Protein AF-A0A377YXV6-F1 (afdb_monomer_lite)

Sequence (238 aa):
MSNGEDITVQEVSPNREHSTSEWLKVYTNDGFMLSPVREGKQTILKISLCDVQRWKGCHPERDSTPEGILAVLHDWEWGLDQEVVFHSGNMSARYIPAARNLCWQVSVDSSEVTFTGHSSCKTTIYGSSGTRYNLRTYDANSAFCIELYGDSNRPEIVDLRELIPGKVTAERDGNTLKLTVHHSEGIVSVDIIYNDNSTETWVYFSPSEMIKLKDIIGLTESNHHSVILYQTTTEIFS

Secondary structure (DSSP, 8-state):
------EEEPP--S--SS-GGGG--EE-TTSEEEEEEEETTEEEEEEEEEEHHHHHHH-TTS--SHHHHHHHHHHTT--EEEEEEEEETTEEEEEEGGGTEEEEEE-TT-SEEEEEEBTTBEEEEE--TT-EEEEEESSTT-EEEEE----SSS--EEE-GGG--SEEEEEEETTEEEEEEEETTEEEEEEEE--SGGGG-EEESSSS-EEEHHHHHHHHSS-SSPEEEEE-------

Foldseek 3Di:
DQPDDWDKDDDPDDPDPDPPQQVDWDADQLAWIWGWDDDPNITTTATAEGALVSNCVVCVVWDSPPVRVVVVCVVNVTHHDQWYWYDDPQKIWIQGPVQLEIEIEGHQPAQEDEDEFDQSHEYEYEDHFQHEYHYAYPYARGEYEYEDDYAPVGAYEDEDVNVVAQWWKWADDPQWIWIWGDDDRHIYIYIYRYDPGNQQHWYDNDPPAIDGNVVVVVVNVPDNDIDTRDHDPPPPPD

InterPro domains:
  IPR021882 Protein of unknown function DUF3491 [PF11996] (20-233)

Structure (mmCIF, N/CA/C/O backbone):
data_AF-A0A377YXV6-F1
#
_entry.id   AF-A0A377YXV6-F1
#
loop_
_atom_site.group_PDB
_atom_site.id
_atom_site.type_symbol
_atom_site.label_atom_id
_atom_site.label_alt_id
_atom_site.label_comp_id
_atom_site.label_asym_id
_atom_site.label_entity_id
_atom_site.label_seq_id
_atom_site.pdbx_PDB_ins_code
_atom_site.Cartn_x
_atom_site.Cartn_y
_atom_site.Cartn_z
_atom_site.occupancy
_atom_site.B_iso_or_equiv
_atom_site.auth_seq_id
_atom_site.auth_comp_id
_atom_site.auth_asym_id
_atom_site.auth_atom_id
_atom_site.pdbx_PDB_model_num
ATOM 1 N N . MET A 1 1 ? 23.661 -14.569 -14.304 1.00 36.38 1 MET A N 1
ATOM 2 C CA . MET A 1 1 ? 23.600 -14.130 -15.713 1.00 36.38 1 MET A CA 1
ATOM 3 C C . MET A 1 1 ? 23.006 -12.737 -15.660 1.00 36.38 1 MET A C 1
ATOM 5 O O . MET A 1 1 ? 21.942 -12.613 -15.065 1.00 36.38 1 MET A O 1
ATOM 9 N N . SER A 1 2 ? 23.756 -11.718 -16.088 1.00 35.41 2 SER A N 1
ATOM 10 C CA . SER A 1 2 ? 23.270 -10.332 -16.139 1.00 35.41 2 SER A CA 1
ATOM 11 C C . SER A 1 2 ? 22.279 -10.253 -17.303 1.00 35.41 2 SER A C 1
ATOM 13 O O . SER A 1 2 ? 22.604 -10.669 -18.416 1.00 35.41 2 SER A O 1
ATOM 15 N N . ASN A 1 3 ? 21.044 -9.845 -17.009 1.00 49.94 3 ASN A N 1
ATOM 16 C CA . ASN A 1 3 ? 19.944 -9.798 -17.976 1.00 49.94 3 ASN A CA 1
ATOM 17 C C . ASN A 1 3 ? 19.355 -8.375 -18.093 1.00 49.94 3 ASN A C 1
ATOM 19 O O . ASN A 1 3 ? 18.236 -8.206 -18.576 1.00 49.94 3 ASN A O 1
ATOM 23 N N . GLY A 1 4 ? 20.103 -7.357 -17.666 1.00 54.94 4 GLY A N 1
ATOM 24 C CA . GLY A 1 4 ? 19.742 -5.953 -17.801 1.00 54.94 4 GLY A CA 1
ATOM 25 C C . GLY A 1 4 ? 20.975 -5.068 -17.707 1.00 54.94 4 GLY A C 1
ATOM 26 O O . GLY A 1 4 ? 21.775 -5.212 -16.796 1.00 54.94 4 GLY A O 1
ATOM 27 N N . GLU A 1 5 ? 21.156 -4.202 -18.693 1.00 65.12 5 GLU A N 1
ATOM 28 C CA . GLU A 1 5 ? 22.094 -3.083 -18.661 1.00 65.12 5 GLU A CA 1
ATOM 29 C C . GLU A 1 5 ? 21.412 -1.942 -19.420 1.00 65.12 5 GLU A C 1
ATOM 31 O O . GLU A 1 5 ? 20.727 -2.175 -20.425 1.00 65.12 5 GLU A O 1
ATOM 36 N N . ASP A 1 6 ? 21.575 -0.715 -18.934 1.00 74.94 6 ASP A N 1
ATOM 37 C CA . ASP A 1 6 ? 20.985 0.475 -19.539 1.00 74.94 6 ASP A CA 1
ATOM 38 C C . ASP A 1 6 ? 21.347 0.604 -21.031 1.00 74.94 6 ASP A C 1
ATOM 40 O O . ASP A 1 6 ? 22.516 0.582 -21.431 1.00 74.94 6 ASP A O 1
ATOM 44 N N . ILE A 1 7 ? 20.336 0.798 -21.885 1.00 78.69 7 ILE A N 1
ATOM 45 C CA . ILE A 1 7 ? 20.560 0.959 -23.326 1.00 78.69 7 ILE A CA 1
ATOM 46 C C . ILE A 1 7 ? 20.945 2.413 -23.608 1.00 78.69 7 ILE A C 1
ATOM 48 O O . ILE A 1 7 ? 20.117 3.321 -23.523 1.00 78.69 7 ILE A O 1
ATOM 52 N N . THR A 1 8 ? 22.198 2.633 -24.007 1.00 76.38 8 THR A N 1
ATOM 53 C CA . THR A 1 8 ? 22.686 3.958 -24.416 1.00 76.38 8 THR A CA 1
ATOM 54 C C . THR A 1 8 ? 22.463 4.192 -25.910 1.00 76.38 8 THR A C 1
ATOM 56 O O . THR A 1 8 ? 22.926 3.424 -26.755 1.00 76.38 8 THR A O 1
ATOM 59 N N . VAL A 1 9 ? 21.795 5.292 -26.254 1.00 73.06 9 VAL A N 1
ATOM 60 C CA . VAL A 1 9 ? 21.563 5.726 -27.635 1.00 73.06 9 VAL A CA 1
ATOM 61 C C . VAL A 1 9 ? 22.559 6.825 -27.997 1.00 73.06 9 VAL A C 1
ATOM 63 O O . VAL A 1 9 ? 22.584 7.900 -27.393 1.00 73.06 9 VAL A O 1
ATOM 66 N N . GLN A 1 10 ? 23.377 6.567 -29.019 1.00 68.81 10 GLN A N 1
ATOM 67 C CA . GLN A 1 10 ? 24.295 7.555 -29.580 1.00 68.81 10 GLN A CA 1
ATOM 68 C C . GLN A 1 10 ? 23.614 8.322 -30.723 1.00 68.81 10 GLN A C 1
ATOM 70 O O . GLN A 1 10 ? 23.288 7.745 -31.759 1.00 68.81 10 GLN A O 1
ATOM 75 N N . GLU A 1 11 ? 23.418 9.634 -30.566 1.00 62.81 11 GLU A N 1
ATOM 76 C CA . GLU A 1 11 ? 22.943 10.484 -31.664 1.00 62.81 11 GLU A CA 1
ATOM 77 C C . GLU A 1 11 ? 24.069 10.689 -32.694 1.00 62.81 11 GLU A C 1
ATOM 79 O O . GLU A 1 11 ? 25.119 11.256 -32.394 1.00 62.81 11 GLU A O 1
ATOM 84 N N . VAL A 1 12 ? 23.857 10.232 -33.934 1.00 59.97 12 VAL A N 1
ATOM 85 C CA . VAL A 1 12 ? 24.869 10.274 -35.012 1.00 59.97 12 VAL A CA 1
ATOM 86 C C . VAL A 1 12 ? 24.755 11.555 -35.866 1.00 59.97 12 VAL A C 1
ATOM 88 O O . VAL A 1 12 ? 25.314 11.633 -36.956 1.00 59.97 12 VAL A O 1
ATOM 91 N N . SER A 1 13 ? 24.017 12.596 -35.449 1.00 53.75 13 SER A N 1
ATOM 92 C CA . SER A 1 13 ? 23.815 13.789 -36.298 1.00 53.75 13 SER A CA 1
ATOM 93 C C . SER A 1 13 ? 23.751 15.118 -35.530 1.00 53.75 13 SER A C 1
ATOM 95 O O . SER A 1 13 ? 22.839 15.307 -34.734 1.00 53.75 13 SER A O 1
ATOM 97 N N . PRO A 1 14 ? 24.650 16.084 -35.819 1.00 48.25 14 PRO A N 1
ATOM 98 C CA . PRO A 1 14 ? 24.749 17.348 -35.082 1.00 48.25 14 PRO A CA 1
ATOM 99 C C . PRO A 1 14 ? 23.778 18.460 -35.535 1.00 48.25 14 PRO A C 1
ATOM 101 O O . PRO A 1 14 ? 23.793 19.531 -34.945 1.00 48.25 14 PRO A O 1
ATOM 104 N N . ASN A 1 15 ? 22.947 18.244 -36.566 1.00 47.28 15 ASN A N 1
ATOM 105 C CA . ASN A 1 15 ? 22.226 19.322 -37.271 1.00 47.28 15 ASN A CA 1
ATOM 106 C C . ASN A 1 15 ? 20.687 19.219 -37.252 1.00 47.28 15 ASN A C 1
ATOM 108 O O . ASN A 1 15 ? 20.028 19.627 -38.208 1.00 47.28 15 ASN A O 1
ATOM 112 N N . ARG A 1 16 ? 20.072 18.689 -36.190 1.00 50.06 16 ARG A N 1
ATOM 113 C CA . ARG A 1 16 ? 18.619 18.845 -35.993 1.00 50.06 16 ARG A CA 1
ATOM 114 C C . ARG A 1 16 ? 18.358 19.593 -34.693 1.00 50.06 16 ARG A C 1
ATOM 116 O O . ARG A 1 16 ? 18.618 19.073 -33.618 1.00 50.06 16 ARG A O 1
ATOM 123 N N . GLU A 1 17 ? 17.819 20.807 -34.819 1.00 49.25 17 GLU A N 1
ATOM 124 C CA . GLU A 1 17 ? 17.399 21.690 -33.714 1.00 49.25 17 GLU A CA 1
ATOM 125 C C . GLU A 1 17 ? 16.277 21.087 -32.841 1.00 49.25 17 GLU A C 1
ATOM 127 O O . GLU A 1 17 ? 15.944 21.626 -31.789 1.00 49.25 17 GLU A O 1
ATOM 132 N N . HIS A 1 18 ? 15.747 19.923 -33.224 1.00 49.03 18 HIS A N 1
ATOM 133 C CA . HIS A 1 18 ? 14.853 19.106 -32.416 1.00 49.03 18 HIS A CA 1
ATOM 134 C C . HIS A 1 18 ? 15.451 17.706 -32.259 1.00 49.03 18 HIS A C 1
ATOM 136 O O . HIS A 1 18 ? 15.557 16.960 -33.237 1.00 49.03 18 HIS A O 1
ATOM 142 N N . SER A 1 19 ? 15.860 17.359 -31.033 1.00 52.69 19 SER A N 1
ATOM 143 C CA . SER A 1 19 ? 16.298 16.004 -30.693 1.00 52.69 19 SER A CA 1
ATOM 144 C C . SER A 1 19 ? 15.138 15.042 -30.942 1.00 52.69 19 SER A C 1
ATOM 146 O O . SER A 1 19 ? 14.112 15.068 -30.267 1.00 52.69 19 SER A O 1
ATOM 148 N N . THR A 1 20 ? 15.291 14.177 -31.941 1.00 53.66 20 THR A N 1
ATOM 149 C CA . THR A 1 20 ? 14.334 13.103 -32.239 1.00 53.66 20 THR A CA 1
ATOM 150 C C . THR A 1 20 ? 14.306 12.028 -31.153 1.00 53.66 20 THR A C 1
ATOM 152 O O . THR A 1 20 ? 13.447 11.151 -31.189 1.00 53.66 20 THR A O 1
ATOM 155 N N . SER A 1 21 ? 15.236 12.085 -30.196 1.00 55.66 21 SER A N 1
ATOM 156 C CA . SER A 1 21 ? 15.368 11.099 -29.131 1.00 55.66 21 SER A CA 1
ATOM 157 C C . SER A 1 21 ? 14.258 11.203 -28.095 1.00 55.66 21 SER A C 1
ATOM 159 O O . SER A 1 21 ? 13.901 10.172 -27.555 1.00 55.66 21 SER A O 1
ATOM 161 N N . GLU A 1 22 ? 13.636 12.371 -27.882 1.00 57.62 22 GLU A N 1
ATOM 162 C CA . GLU A 1 22 ? 12.511 12.539 -26.934 1.00 57.62 22 GLU A CA 1
ATOM 163 C C . GLU A 1 22 ? 11.265 11.704 -27.298 1.00 57.62 22 GLU A C 1
ATOM 165 O O . GLU A 1 22 ? 10.397 11.467 -26.461 1.00 57.62 22 GLU A O 1
ATOM 170 N N . TRP A 1 23 ? 11.183 11.222 -28.542 1.00 64.06 23 TRP A N 1
ATOM 171 C CA . TRP A 1 23 ? 10.047 10.456 -29.066 1.00 64.06 23 TRP A CA 1
ATOM 172 C C . TRP A 1 23 ? 10.319 8.948 -29.147 1.00 64.06 23 TRP A C 1
ATOM 174 O O . TRP A 1 23 ? 9.429 8.185 -29.529 1.00 64.06 23 TRP A O 1
ATOM 184 N N . LEU A 1 24 ? 11.535 8.498 -28.817 1.00 78.88 24 LEU A N 1
ATOM 185 C CA . LEU A 1 24 ? 11.905 7.089 -28.902 1.00 78.88 24 LEU A CA 1
ATOM 186 C C . LEU A 1 24 ? 11.351 6.323 -27.698 1.00 78.88 24 LEU A C 1
ATOM 188 O O . LEU A 1 24 ? 11.905 6.392 -26.609 1.00 78.88 24 LEU A O 1
ATOM 192 N N . LYS A 1 25 ? 10.285 5.551 -27.914 1.00 84.94 25 LYS A N 1
ATOM 193 C CA . LYS A 1 25 ? 9.771 4.584 -26.936 1.00 84.94 25 LYS A CA 1
ATOM 194 C C . LYS A 1 25 ? 10.093 3.175 -27.404 1.00 84.94 25 LYS A C 1
ATOM 196 O O . LYS A 1 25 ? 9.742 2.805 -28.526 1.00 84.94 25 LYS A O 1
ATOM 201 N N . VAL A 1 26 ? 10.750 2.396 -26.552 1.00 90.0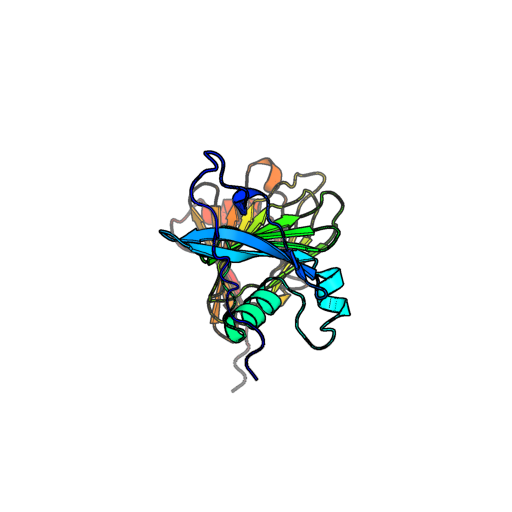6 26 VAL A N 1
ATOM 202 C CA . VAL A 1 26 ? 11.049 0.983 -26.823 1.00 90.06 26 VAL A CA 1
ATOM 203 C C . VAL A 1 26 ? 10.140 0.121 -25.968 1.00 90.06 26 VAL A C 1
ATOM 205 O O . VAL A 1 26 ? 9.995 0.377 -24.780 1.00 90.06 26 VAL A O 1
ATOM 208 N N . TYR A 1 27 ? 9.535 -0.896 -26.572 1.00 91.44 27 TYR A N 1
ATOM 209 C CA . TYR A 1 27 ? 8.680 -1.849 -25.875 1.00 91.44 27 TYR A CA 1
ATOM 210 C C . TYR A 1 27 ? 9.362 -3.209 -25.861 1.00 91.44 27 TYR A C 1
ATOM 212 O O . TYR A 1 27 ? 9.693 -3.753 -26.918 1.00 91.44 27 TYR A O 1
ATOM 220 N N . THR A 1 28 ? 9.581 -3.750 -24.671 1.00 91.56 28 THR A N 1
ATOM 221 C CA . THR A 1 28 ? 10.169 -5.072 -24.490 1.00 91.56 28 THR A CA 1
ATOM 222 C C . THR A 1 28 ? 9.082 -6.146 -24.548 1.00 91.56 28 THR A C 1
ATOM 224 O O . THR A 1 28 ? 7.888 -5.887 -24.363 1.00 91.56 28 THR A O 1
ATOM 227 N N . ASN A 1 29 ? 9.474 -7.383 -24.853 1.00 89.38 29 ASN A N 1
ATOM 228 C CA . ASN A 1 29 ? 8.504 -8.465 -25.009 1.00 89.38 29 ASN A CA 1
ATOM 229 C C . ASN A 1 29 ? 7.857 -8.894 -23.680 1.00 89.38 29 ASN A C 1
ATOM 231 O O . ASN A 1 29 ? 6.727 -9.375 -23.688 1.00 89.38 29 ASN A O 1
ATOM 235 N N . ASP A 1 30 ? 8.556 -8.700 -22.568 1.00 90.44 30 ASP A N 1
ATOM 236 C CA . ASP A 1 30 ? 8.113 -8.943 -21.191 1.00 90.44 30 ASP A CA 1
ATOM 237 C C . ASP A 1 30 ? 7.270 -7.79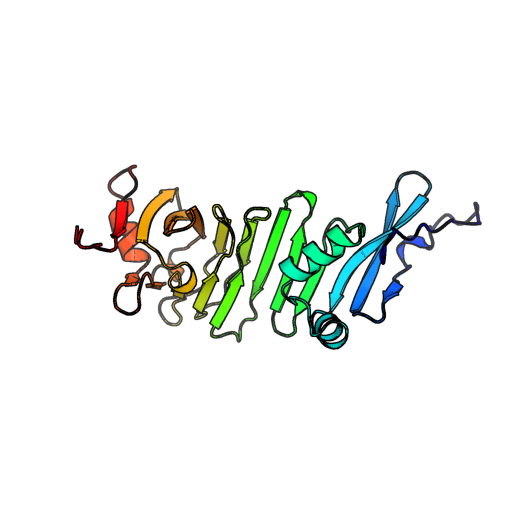6 -20.607 1.00 90.44 30 ASP A C 1
ATOM 239 O O . ASP A 1 30 ? 6.785 -7.904 -19.485 1.00 90.44 30 ASP A 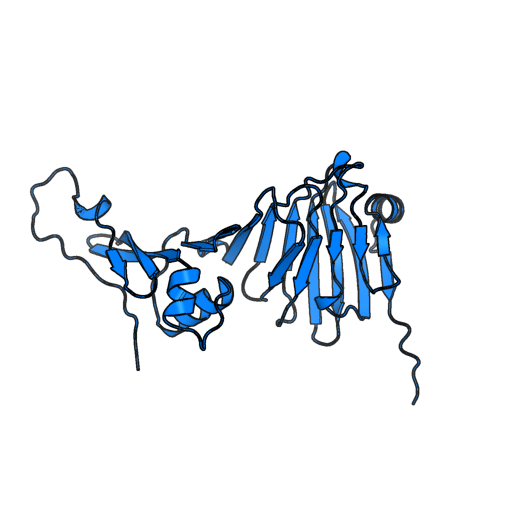O 1
ATOM 243 N N . GLY A 1 31 ? 6.989 -6.747 -21.391 1.00 92.94 31 GLY A N 1
ATOM 244 C CA . GLY A 1 31 ? 5.973 -5.747 -21.055 1.00 92.94 31 GLY A CA 1
ATOM 245 C C . GLY A 1 31 ? 6.495 -4.439 -20.476 1.00 92.94 31 GLY A C 1
ATOM 246 O O . GLY A 1 31 ? 5.691 -3.656 -19.971 1.00 92.94 31 GLY A O 1
ATOM 247 N N . PHE A 1 32 ? 7.792 -4.153 -20.575 1.00 95.25 32 PHE A N 1
ATOM 248 C CA . PHE A 1 32 ? 8.323 -2.840 -20.225 1.00 95.25 32 PHE A CA 1
ATOM 249 C C . PHE A 1 32 ? 8.244 -1.861 -21.391 1.00 95.25 32 PHE A C 1
ATOM 251 O O . PHE A 1 32 ? 8.423 -2.213 -22.559 1.00 95.25 32 PHE A O 1
ATOM 258 N N . MET A 1 33 ? 8.015 -0.597 -21.055 1.00 94.38 33 MET A N 1
ATOM 259 C CA . MET A 1 33 ? 8.302 0.538 -21.918 1.00 94.38 33 MET A CA 1
ATOM 260 C C . MET A 1 33 ? 9.550 1.236 -21.385 1.00 94.38 33 MET A C 1
ATOM 262 O O . MET A 1 33 ? 9.629 1.546 -20.194 1.00 94.38 33 MET A O 1
ATOM 266 N N . LEU A 1 34 ? 10.493 1.511 -22.280 1.00 93.44 34 LEU A N 1
ATOM 267 C CA . LEU A 1 34 ? 11.674 2.306 -21.996 1.00 93.44 34 LEU A CA 1
ATOM 268 C C . LEU A 1 34 ? 11.498 3.710 -22.578 1.00 93.44 34 LEU A C 1
ATOM 270 O O . LEU A 1 34 ? 11.206 3.858 -23.773 1.00 93.44 34 LEU A O 1
ATOM 274 N N . SER A 1 35 ? 11.686 4.719 -21.731 1.00 90.31 35 SER A N 1
ATOM 275 C CA . SER A 1 35 ? 11.680 6.135 -22.092 1.00 90.31 35 SER A CA 1
ATOM 276 C C . SER A 1 35 ? 13.106 6.680 -22.216 1.00 90.31 35 SER A C 1
ATOM 278 O O . SER A 1 35 ? 13.997 6.254 -21.478 1.00 90.31 35 SER A O 1
ATOM 280 N N . PRO A 1 36 ? 13.337 7.647 -23.114 1.00 89.12 36 PRO A N 1
ATOM 281 C CA . PRO A 1 36 ? 14.631 8.277 -23.300 1.00 89.12 36 PRO A CA 1
ATOM 282 C C . PRO A 1 36 ? 14.864 9.345 -22.227 1.00 89.12 36 PRO A C 1
ATOM 284 O O . PRO A 1 36 ? 14.121 10.321 -22.133 1.00 89.12 36 PRO A O 1
ATOM 287 N N . VAL A 1 37 ? 15.933 9.187 -21.450 1.00 86.00 37 VAL A N 1
ATOM 288 C CA . VAL A 1 37 ? 16.381 10.135 -20.424 1.00 86.00 37 VAL A CA 1
ATOM 289 C C . VAL A 1 37 ? 17.722 10.725 -20.848 1.00 86.00 37 VAL A C 1
ATOM 291 O O . VAL A 1 37 ? 18.666 10.003 -21.173 1.00 86.00 37 VAL A O 1
ATOM 294 N N . ARG A 1 38 ? 17.818 12.057 -20.866 1.00 81.88 38 ARG A N 1
ATOM 295 C CA . ARG A 1 38 ? 19.049 12.751 -21.254 1.00 81.88 38 ARG A CA 1
ATOM 296 C C . ARG A 1 38 ? 19.986 12.889 -20.059 1.00 81.88 38 ARG A C 1
ATOM 298 O O . ARG A 1 38 ? 19.686 13.615 -19.114 1.00 81.88 38 ARG A O 1
ATOM 305 N N . GLU A 1 39 ? 21.155 12.266 -20.148 1.00 79.38 39 GLU A N 1
ATOM 306 C CA . GLU A 1 39 ? 22.221 12.366 -19.152 1.00 79.38 39 GLU A CA 1
ATOM 307 C C . GLU A 1 39 ? 23.460 13.012 -19.783 1.00 79.38 39 GLU A C 1
ATOM 309 O O . GLU A 1 39 ? 24.245 12.406 -20.518 1.00 79.38 39 GLU A O 1
ATOM 314 N N . GLY A 1 40 ? 23.607 14.320 -19.556 1.00 79.69 40 GLY A N 1
ATOM 315 C CA . GLY A 1 40 ? 24.655 15.120 -20.183 1.00 79.69 40 GLY A CA 1
ATOM 316 C C . GLY A 1 40 ? 24.536 15.137 -21.713 1.00 79.69 40 GLY A C 1
ATOM 317 O O . GLY A 1 40 ? 23.621 15.745 -22.273 1.00 79.69 40 GLY A O 1
ATOM 318 N N . LYS A 1 41 ? 25.499 14.506 -22.398 1.00 75.12 41 LYS A N 1
ATOM 319 C CA . LYS A 1 41 ? 25.542 14.412 -23.873 1.00 75.12 41 LYS A CA 1
ATOM 320 C C . LYS A 1 41 ? 24.976 13.098 -24.422 1.00 75.12 41 LYS A C 1
ATOM 322 O O . LYS A 1 41 ? 24.962 12.933 -25.638 1.00 75.12 41 LYS A O 1
ATOM 327 N N . GLN A 1 42 ? 24.563 12.176 -23.558 1.00 78.19 42 GLN A N 1
ATOM 328 C CA . GLN A 1 42 ? 24.051 10.862 -23.940 1.00 78.19 42 GLN A CA 1
ATOM 329 C C . GLN A 1 42 ? 22.552 10.767 -23.647 1.00 78.19 42 GLN A C 1
ATOM 331 O O . GLN A 1 42 ? 22.032 11.465 -22.775 1.00 78.19 42 GLN A O 1
ATOM 336 N N . THR A 1 43 ? 21.869 9.900 -24.390 1.00 83.62 43 THR A N 1
ATOM 337 C CA . THR A 1 43 ? 20.489 9.504 -24.103 1.00 83.62 43 THR A CA 1
ATOM 338 C C . THR A 1 43 ? 20.508 8.055 -23.646 1.00 83.62 43 THR A C 1
ATOM 340 O O . THR A 1 43 ? 21.047 7.203 -24.352 1.00 83.62 43 THR A O 1
ATOM 343 N N . ILE A 1 44 ? 19.930 7.781 -22.483 1.00 87.69 44 ILE A N 1
ATOM 344 C CA . ILE A 1 44 ? 19.824 6.443 -21.902 1.00 87.69 44 ILE A CA 1
ATOM 345 C C . ILE A 1 44 ? 18.348 6.057 -21.870 1.00 87.69 44 ILE A C 1
ATOM 347 O O . ILE A 1 44 ? 17.504 6.871 -21.501 1.00 87.69 44 ILE A O 1
ATOM 351 N N . LEU A 1 45 ? 18.022 4.834 -22.281 1.00 90.38 45 LEU A N 1
ATOM 352 C CA . LEU A 1 45 ? 16.667 4.307 -22.176 1.00 90.38 45 LEU A CA 1
ATOM 353 C C . LEU A 1 45 ? 16.465 3.692 -20.793 1.00 90.38 45 LEU A C 1
ATOM 355 O O . LEU A 1 45 ? 17.139 2.724 -20.451 1.00 90.38 45 LEU A O 1
ATOM 359 N N . LYS A 1 46 ? 15.516 4.238 -20.034 1.00 92.69 46 LYS A N 1
ATOM 360 C CA . LYS A 1 46 ? 15.170 3.775 -18.686 1.00 92.69 46 LYS A CA 1
ATOM 361 C C . LYS A 1 46 ? 13.743 3.264 -18.631 1.00 92.69 46 LYS A C 1
ATOM 363 O O . LYS A 1 46 ? 12.891 3.730 -19.388 1.00 92.69 46 LYS A O 1
ATOM 368 N N . ILE A 1 47 ? 13.471 2.328 -17.731 1.00 94.62 47 ILE A N 1
ATOM 369 C CA . ILE A 1 47 ? 12.125 1.779 -17.549 1.00 94.62 47 ILE A CA 1
ATOM 370 C C . ILE A 1 47 ? 11.202 2.874 -17.021 1.00 94.62 47 ILE A C 1
ATOM 372 O O . ILE A 1 47 ? 11.496 3.497 -16.005 1.00 94.62 47 ILE A O 1
ATOM 376 N N . SER A 1 48 ? 10.079 3.079 -17.704 1.00 94.25 48 SER A N 1
ATOM 377 C CA . SER A 1 48 ? 9.071 4.090 -17.358 1.00 94.25 48 SER A CA 1
ATOM 378 C C . SER A 1 48 ? 7.662 3.514 -17.218 1.00 94.25 48 SER A C 1
ATOM 380 O O . SER A 1 48 ? 6.809 4.108 -16.560 1.00 94.25 48 SER A O 1
ATOM 382 N N . LEU A 1 49 ? 7.396 2.339 -17.795 1.00 95.19 49 LEU A N 1
ATOM 383 C CA . LEU A 1 49 ? 6.132 1.629 -17.613 1.00 95.19 49 LEU A CA 1
ATOM 384 C C . LEU A 1 49 ? 6.344 0.117 -17.616 1.00 95.19 49 LEU A C 1
ATOM 386 O O . LEU A 1 49 ? 7.190 -0.395 -18.344 1.00 95.19 49 LEU A O 1
ATOM 390 N N . CYS A 1 50 ? 5.531 -0.585 -16.835 1.00 95.56 50 CYS A N 1
ATOM 391 C CA . CYS A 1 50 ? 5.407 -2.034 -16.828 1.00 95.56 50 CYS A CA 1
ATOM 392 C C . CYS A 1 50 ? 3.934 -2.431 -17.008 1.00 95.56 50 CYS A C 1
ATOM 394 O O . CYS A 1 50 ? 3.070 -2.047 -16.213 1.00 95.56 50 CYS A O 1
ATOM 396 N N . ASP A 1 51 ? 3.644 -3.210 -18.048 1.00 94.19 51 ASP A N 1
ATOM 397 C CA . ASP A 1 51 ? 2.403 -3.974 -18.165 1.00 94.19 51 ASP A CA 1
ATOM 398 C C . ASP A 1 51 ? 2.520 -5.223 -17.283 1.00 94.19 51 ASP A C 1
ATOM 400 O O . ASP A 1 51 ? 3.158 -6.214 -17.648 1.00 94.19 51 ASP A O 1
ATOM 404 N N . VAL A 1 52 ? 1.889 -5.170 -16.109 1.00 93.06 52 VAL A N 1
ATOM 405 C CA . VAL A 1 52 ? 1.994 -6.223 -15.092 1.00 93.06 52 VAL A CA 1
ATOM 406 C C . VAL A 1 52 ? 1.385 -7.541 -15.578 1.00 93.06 52 VAL A C 1
ATOM 408 O O . VAL A 1 52 ? 1.854 -8.615 -15.201 1.00 93.06 52 VAL A O 1
ATOM 411 N N . GLN A 1 53 ? 0.355 -7.495 -16.430 1.00 91.31 53 GLN A N 1
ATOM 412 C CA . GLN A 1 53 ? -0.253 -8.716 -16.968 1.00 91.31 53 GLN A CA 1
ATOM 413 C C . GLN A 1 53 ? 0.689 -9.403 -17.951 1.00 91.31 53 GLN A C 1
ATOM 415 O O . GLN A 1 53 ? 0.844 -10.627 -17.912 1.00 91.31 53 GLN A O 1
ATOM 420 N N . ARG A 1 54 ? 1.354 -8.617 -18.801 1.00 93.56 54 ARG A N 1
ATOM 421 C CA . ARG A 1 54 ? 2.359 -9.142 -19.724 1.00 93.56 54 ARG A CA 1
ATOM 422 C C . ARG A 1 54 ? 3.589 -9.665 -18.985 1.00 93.56 54 ARG A C 1
ATOM 424 O O . ARG A 1 54 ? 4.009 -10.784 -19.277 1.00 93.56 54 ARG A O 1
ATOM 431 N N . TRP A 1 55 ? 4.071 -8.932 -17.978 1.00 94.25 55 TRP A N 1
ATOM 432 C CA . TRP A 1 55 ? 5.134 -9.389 -17.079 1.00 94.25 55 TRP A CA 1
ATOM 433 C C . TRP A 1 55 ? 4.799 -10.749 -16.472 1.00 94.25 55 TRP A C 1
ATOM 435 O O . TRP A 1 55 ? 5.559 -11.701 -16.628 1.00 94.25 55 TRP A O 1
ATOM 445 N N . LYS A 1 56 ? 3.617 -10.875 -15.859 1.00 93.12 56 LYS A N 1
ATOM 446 C CA . LYS A 1 56 ? 3.153 -12.120 -15.237 1.00 93.12 56 LYS A CA 1
ATOM 447 C C . LYS A 1 56 ? 3.074 -13.284 -16.229 1.00 93.12 56 LYS A C 1
ATOM 449 O O . LYS A 1 56 ? 3.344 -14.423 -15.861 1.00 93.12 56 LYS A O 1
ATOM 454 N N . GLY A 1 57 ? 2.697 -13.014 -17.480 1.00 93.25 57 GLY A N 1
ATOM 455 C CA . GLY A 1 57 ? 2.682 -14.019 -18.544 1.00 93.25 57 GLY A CA 1
ATOM 456 C C . GLY A 1 57 ? 4.080 -14.494 -18.953 1.00 93.25 57 GLY A C 1
ATOM 457 O O . GLY A 1 57 ? 4.255 -15.671 -19.264 1.00 93.25 57 GLY A O 1
ATOM 458 N N . CYS A 1 58 ? 5.071 -13.599 -18.941 1.00 93.50 58 CYS A N 1
ATOM 459 C CA . CYS A 1 58 ? 6.460 -13.903 -19.296 1.00 93.50 58 CYS A CA 1
ATOM 460 C C . CYS A 1 58 ? 7.290 -14.461 -18.128 1.00 93.50 58 CYS A C 1
ATOM 462 O O . CYS A 1 58 ? 8.214 -15.236 -18.371 1.00 93.50 58 CYS A O 1
ATOM 464 N N . HIS A 1 59 ? 6.943 -14.103 -16.891 1.00 92.88 59 HIS A N 1
ATOM 465 C CA . HIS A 1 59 ? 7.645 -14.472 -15.659 1.00 92.88 59 HIS A CA 1
ATOM 466 C C . HIS A 1 59 ? 6.680 -15.035 -14.599 1.00 92.88 59 HIS A C 1
ATOM 468 O O . HIS A 1 59 ? 6.551 -14.464 -13.512 1.00 92.88 59 HIS A O 1
ATOM 474 N N . PRO A 1 60 ? 5.971 -16.144 -14.886 1.00 91.56 60 PRO A N 1
ATOM 475 C CA . PRO A 1 60 ? 4.951 -16.696 -13.989 1.00 91.56 60 PRO A CA 1
ATOM 476 C C . PRO A 1 60 ? 5.500 -17.167 -12.634 1.00 91.56 60 PRO A C 1
ATOM 478 O O . PRO A 1 60 ? 4.737 -17.330 -11.684 1.00 91.56 60 PRO A O 1
ATOM 481 N N . GLU A 1 61 ? 6.806 -17.410 -12.542 1.00 93.25 61 GLU A N 1
ATOM 482 C CA . GLU A 1 61 ? 7.505 -17.825 -11.327 1.00 93.25 61 GLU A CA 1
ATOM 483 C C . GLU A 1 61 ? 7.877 -16.668 -10.387 1.00 93.25 61 GLU A C 1
ATOM 485 O O . GLU A 1 61 ? 8.329 -16.921 -9.269 1.00 93.25 61 GLU A O 1
ATOM 490 N N . ARG A 1 62 ? 7.728 -15.414 -10.830 1.00 90.38 62 ARG A N 1
ATOM 491 C CA . ARG A 1 62 ? 8.146 -14.220 -10.081 1.00 90.38 62 ARG A CA 1
ATOM 492 C C . ARG A 1 62 ? 6.956 -13.503 -9.464 1.00 90.38 62 ARG A C 1
ATOM 494 O O . ARG A 1 62 ? 5.839 -13.548 -9.982 1.00 90.38 62 ARG A O 1
ATOM 501 N N . ASP A 1 63 ? 7.216 -12.784 -8.374 1.00 88.06 63 ASP A N 1
ATOM 502 C CA . ASP A 1 63 ? 6.221 -11.869 -7.833 1.00 88.06 63 ASP A CA 1
ATOM 503 C C . ASP A 1 63 ? 5.900 -10.782 -8.873 1.00 88.06 63 ASP A C 1
ATOM 505 O O . ASP A 1 63 ? 6.785 -10.191 -9.493 1.00 88.06 63 ASP A O 1
ATOM 509 N N . SER A 1 64 ? 4.606 -10.590 -9.115 1.00 89.50 64 SER A N 1
ATOM 510 C CA . SER A 1 64 ? 4.071 -9.636 -10.088 1.00 89.50 64 SER A CA 1
ATOM 511 C C . SER A 1 64 ? 3.506 -8.384 -9.415 1.00 89.50 64 SER A C 1
ATOM 513 O O . SER A 1 64 ? 2.880 -7.562 -10.081 1.00 89.50 64 SER A O 1
ATOM 515 N N . THR A 1 65 ? 3.678 -8.234 -8.100 1.00 87.56 65 THR A N 1
ATOM 516 C CA . THR A 1 65 ? 3.484 -6.936 -7.448 1.00 87.56 65 THR A CA 1
ATOM 517 C C . THR A 1 65 ? 4.490 -5.921 -8.015 1.00 87.56 65 THR A C 1
ATOM 519 O O . THR A 1 65 ? 5.597 -6.314 -8.396 1.00 87.56 65 THR A O 1
ATOM 522 N N . PRO A 1 66 ? 4.147 -4.623 -8.109 1.00 90.81 66 PRO A N 1
ATOM 523 C CA . PRO A 1 66 ? 5.106 -3.585 -8.489 1.00 90.81 66 PRO A CA 1
ATOM 524 C C . PRO A 1 66 ? 6.421 -3.664 -7.715 1.00 90.81 66 PRO A C 1
ATOM 526 O O . PRO A 1 66 ? 7.488 -3.511 -8.294 1.00 90.81 66 PRO A O 1
ATOM 529 N N . GLU A 1 67 ? 6.353 -3.962 -6.424 1.00 87.31 67 GLU A N 1
ATOM 530 C CA . GLU A 1 67 ? 7.493 -4.102 -5.528 1.00 87.31 67 GLU A CA 1
ATOM 531 C C . GLU A 1 67 ? 8.353 -5.318 -5.890 1.00 87.31 67 GLU A C 1
ATOM 533 O O . GLU A 1 67 ? 9.571 -5.192 -6.022 1.00 87.31 67 GLU A O 1
ATOM 538 N N . GLY A 1 68 ? 7.726 -6.471 -6.143 1.00 88.75 68 GLY A N 1
ATOM 539 C CA . GLY A 1 68 ? 8.410 -7.665 -6.638 1.00 88.75 68 GLY A CA 1
ATOM 540 C C . GLY A 1 68 ? 9.100 -7.430 -7.983 1.00 88.75 68 GLY A C 1
ATOM 541 O O . GLY A 1 68 ? 10.244 -7.841 -8.177 1.00 88.75 68 GLY A O 1
ATOM 542 N N . ILE A 1 69 ? 8.449 -6.698 -8.890 1.00 92.75 69 ILE A N 1
ATOM 543 C CA . ILE A 1 69 ? 9.030 -6.323 -10.183 1.00 92.75 69 ILE A CA 1
ATOM 544 C C . ILE A 1 69 ? 10.213 -5.368 -9.980 1.00 92.75 69 ILE A C 1
ATOM 546 O O . ILE A 1 69 ? 11.272 -5.590 -10.561 1.00 92.75 69 ILE A O 1
ATOM 550 N N . LEU A 1 70 ? 10.078 -4.346 -9.129 1.00 91.88 70 LEU A N 1
ATOM 551 C CA . LEU A 1 70 ? 11.164 -3.411 -8.805 1.00 91.88 70 LEU A CA 1
ATOM 552 C C . LEU A 1 70 ? 12.388 -4.125 -8.226 1.00 91.88 70 LEU A C 1
ATOM 554 O O . LEU A 1 70 ? 13.509 -3.791 -8.606 1.00 91.88 70 LEU A O 1
ATOM 558 N N . ALA A 1 71 ? 12.192 -5.117 -7.353 1.00 89.06 71 ALA A N 1
ATOM 559 C CA . ALA A 1 71 ? 13.286 -5.921 -6.811 1.00 89.06 71 ALA A CA 1
ATOM 560 C C . ALA A 1 71 ? 14.034 -6.675 -7.922 1.00 89.06 71 ALA A C 1
ATOM 562 O O . ALA A 1 71 ? 15.261 -6.661 -7.968 1.00 89.06 71 ALA A O 1
ATOM 563 N N . VAL A 1 72 ? 13.303 -7.258 -8.876 1.00 91.25 72 VAL A N 1
ATOM 564 C CA . VAL A 1 72 ? 13.913 -7.944 -10.023 1.00 91.25 72 VAL A CA 1
ATOM 565 C C . VAL A 1 72 ? 14.655 -6.970 -10.937 1.00 91.25 72 VAL A C 1
ATOM 567 O O . VAL A 1 72 ? 15.759 -7.277 -11.376 1.00 91.25 72 VAL A O 1
ATOM 570 N N . LEU A 1 73 ? 14.083 -5.794 -11.206 1.00 91.50 73 LEU A N 1
ATOM 571 C CA . LEU A 1 73 ? 14.736 -4.760 -12.012 1.00 91.50 73 LEU A CA 1
ATOM 572 C C . LEU A 1 73 ? 16.018 -4.247 -11.355 1.00 91.50 73 LEU A C 1
ATOM 574 O O . LEU A 1 73 ? 17.010 -4.040 -12.048 1.00 91.50 73 LEU A O 1
ATOM 578 N N . HIS A 1 74 ? 16.011 -4.098 -10.030 1.00 89.19 74 HIS A N 1
ATOM 579 C CA . HIS A 1 74 ? 17.201 -3.768 -9.254 1.00 89.19 74 HIS A CA 1
ATOM 580 C C . HIS A 1 74 ? 18.275 -4.859 -9.372 1.00 89.19 74 HIS A C 1
ATOM 582 O O . HIS A 1 74 ? 19.428 -4.548 -9.656 1.00 89.19 74 HIS A O 1
ATOM 588 N N . ASP A 1 75 ? 17.904 -6.133 -9.212 1.00 89.81 75 ASP A N 1
ATOM 589 C CA . ASP A 1 75 ? 18.833 -7.268 -9.345 1.00 89.81 75 ASP A CA 1
ATOM 590 C C . ASP A 1 75 ? 19.386 -7.424 -10.767 1.00 89.81 75 ASP A C 1
ATOM 592 O O . ASP A 1 75 ? 20.462 -7.987 -10.976 1.00 89.81 75 ASP A O 1
ATOM 596 N N . TRP A 1 76 ? 18.633 -6.954 -11.757 1.00 89.38 76 TRP A N 1
ATOM 597 C CA . TRP A 1 76 ? 19.048 -6.882 -13.152 1.00 89.38 76 TRP A CA 1
ATOM 598 C C . TRP A 1 76 ? 19.734 -5.564 -13.505 1.00 89.38 76 TRP A C 1
ATOM 600 O O . TRP A 1 76 ? 19.996 -5.358 -14.678 1.00 89.38 76 TRP A O 1
ATOM 610 N N . GLU A 1 77 ? 20.006 -4.689 -12.537 1.00 89.31 77 GLU A N 1
ATOM 611 C CA . GLU A 1 77 ? 20.717 -3.419 -12.736 1.00 89.31 77 GLU A CA 1
ATOM 612 C C . GLU A 1 77 ? 20.074 -2.496 -13.794 1.00 89.31 77 GLU A C 1
ATOM 614 O O . GLU A 1 77 ? 20.750 -1.701 -14.445 1.00 89.31 77 GLU A O 1
ATOM 619 N N . TRP A 1 78 ? 18.747 -2.564 -13.955 1.00 90.81 78 TRP A N 1
ATOM 620 C CA . TRP A 1 78 ? 18.017 -1.673 -14.857 1.00 90.81 78 TRP A CA 1
ATOM 621 C C . TRP A 1 78 ? 17.842 -0.272 -14.265 1.00 90.81 78 TRP A C 1
ATOM 623 O O . TRP A 1 78 ? 17.366 -0.099 -13.138 1.00 90.81 78 TRP A O 1
ATOM 633 N N . GLY A 1 79 ? 18.126 0.749 -15.072 1.00 90.81 79 GLY A N 1
ATOM 634 C CA . GLY A 1 79 ? 17.816 2.136 -14.768 1.00 90.81 79 GLY A CA 1
ATOM 635 C C . GLY A 1 79 ? 16.315 2.419 -14.828 1.00 90.81 79 GLY A C 1
ATOM 636 O O . GLY A 1 79 ? 15.603 2.017 -15.753 1.00 90.81 79 GLY A O 1
ATOM 637 N N . LEU A 1 80 ? 15.836 3.175 -13.841 1.00 93.69 80 LEU A N 1
ATOM 638 C CA . LEU A 1 80 ? 14.448 3.625 -13.738 1.00 93.69 80 LEU A CA 1
ATOM 639 C C . LEU A 1 80 ? 14.329 5.106 -14.115 1.00 93.69 80 LEU A C 1
ATOM 641 O O . LEU A 1 80 ? 15.205 5.915 -13.789 1.00 93.69 80 LEU A O 1
ATOM 645 N N . ASP A 1 81 ? 13.243 5.460 -14.798 1.00 93.00 81 ASP A N 1
ATOM 646 C CA . ASP A 1 81 ? 12.863 6.852 -15.047 1.00 93.00 81 ASP A CA 1
ATOM 647 C C . ASP A 1 81 ? 12.419 7.540 -13.733 1.00 93.00 81 ASP A C 1
ATOM 649 O O . ASP A 1 81 ? 12.292 6.903 -12.686 1.00 93.00 81 ASP A O 1
ATOM 653 N N . GLN A 1 82 ? 12.189 8.854 -13.757 1.00 91.81 82 GLN A N 1
ATOM 654 C CA . GLN A 1 82 ? 11.771 9.631 -12.579 1.00 91.81 82 GLN A CA 1
ATOM 655 C C . GLN A 1 82 ? 10.418 9.181 -12.006 1.00 91.81 82 GLN A C 1
ATOM 657 O O . GLN A 1 82 ? 10.140 9.409 -10.826 1.00 91.81 82 GLN A O 1
ATOM 662 N N . GLU A 1 83 ? 9.595 8.542 -12.833 1.00 94.31 83 GLU A N 1
ATOM 663 C CA . GLU A 1 83 ? 8.367 7.857 -12.451 1.00 94.31 83 GLU A CA 1
ATOM 664 C C . GLU A 1 83 ? 8.265 6.555 -13.255 1.00 94.31 83 GLU A C 1
ATOM 666 O O . GLU A 1 83 ? 8.470 6.553 -14.470 1.00 94.31 83 GLU A O 1
ATOM 671 N N . VAL A 1 84 ? 7.926 5.454 -12.582 1.00 95.38 84 VAL A N 1
ATOM 672 C CA . VAL A 1 84 ? 7.639 4.167 -13.229 1.00 95.38 84 VAL A CA 1
ATOM 673 C C . VAL A 1 84 ? 6.191 3.786 -12.971 1.00 95.38 84 VAL A C 1
ATOM 675 O O . VAL A 1 84 ? 5.774 3.653 -11.820 1.00 95.38 84 VAL A O 1
ATOM 678 N N . VAL A 1 85 ? 5.419 3.592 -14.037 1.00 95.12 85 VAL A N 1
ATOM 679 C CA . VAL A 1 85 ? 3.998 3.243 -13.944 1.00 95.12 85 VAL A CA 1
ATOM 680 C C . VAL A 1 85 ? 3.808 1.737 -14.094 1.00 95.12 85 VAL A C 1
ATOM 682 O O . VAL A 1 85 ? 4.149 1.158 -15.120 1.00 95.12 85 VAL A O 1
ATOM 685 N N . PHE A 1 86 ? 3.193 1.100 -13.106 1.00 94.31 86 PHE A N 1
ATOM 686 C CA . PHE A 1 86 ? 2.784 -0.300 -13.160 1.00 94.31 86 PHE A CA 1
ATOM 687 C C . PHE A 1 86 ? 1.298 -0.366 -13.477 1.00 94.31 86 PHE A C 1
ATOM 689 O O . PHE A 1 86 ? 0.458 0.041 -12.670 1.00 94.31 86 PHE A O 1
ATOM 696 N N . HIS A 1 87 ? 0.968 -0.865 -14.662 1.00 89.25 87 HIS A N 1
ATOM 697 C CA . HIS A 1 87 ? -0.410 -1.019 -15.093 1.00 89.25 87 HIS A CA 1
ATOM 698 C C . HIS A 1 87 ? -0.899 -2.436 -14.787 1.00 89.25 87 HIS A C 1
ATOM 700 O O . HIS A 1 87 ? -0.442 -3.409 -15.385 1.00 89.25 87 HIS A O 1
ATOM 706 N N . SER A 1 88 ? -1.846 -2.550 -13.857 1.00 79.06 88 SER A N 1
ATOM 707 C CA . SER A 1 88 ? -2.426 -3.816 -13.407 1.00 79.06 88 SER A CA 1
ATOM 708 C C . SER A 1 88 ? -3.944 -3.814 -13.602 1.00 79.06 88 SER A C 1
ATOM 710 O O . SER A 1 88 ? -4.703 -3.813 -12.639 1.00 79.06 88 SER A O 1
ATOM 712 N N . GLY A 1 89 ? -4.404 -3.786 -14.857 1.00 74.88 89 GLY A N 1
ATOM 713 C CA . GLY A 1 89 ? -5.832 -3.818 -15.199 1.00 74.88 89 GLY A CA 1
ATOM 714 C C . GLY A 1 89 ? -6.640 -2.736 -14.470 1.00 74.88 89 GLY A C 1
ATOM 715 O O . GLY A 1 89 ? -6.574 -1.564 -14.824 1.00 74.88 89 GLY A O 1
ATOM 716 N N . ASN A 1 90 ? -7.371 -3.130 -13.424 1.00 71.00 90 ASN A N 1
ATOM 717 C CA . ASN A 1 90 ? -8.242 -2.255 -12.630 1.00 71.00 90 ASN A CA 1
ATOM 718 C C . ASN A 1 90 ? -7.490 -1.375 -11.615 1.00 71.00 90 ASN A C 1
ATOM 720 O O . ASN A 1 90 ? -8.113 -0.732 -10.776 1.00 71.00 90 ASN A O 1
ATOM 724 N N . MET A 1 91 ? -6.163 -1.374 -11.623 1.00 80.06 91 MET A N 1
ATOM 725 C CA . MET A 1 91 ? -5.369 -0.568 -10.707 1.00 80.06 91 MET A CA 1
ATOM 726 C C . MET A 1 91 ? -4.065 -0.151 -11.375 1.00 80.06 91 MET A C 1
ATOM 728 O O . MET A 1 91 ? -3.502 -0.891 -12.188 1.00 80.06 91 MET A O 1
ATOM 732 N N . SER A 1 92 ? -3.569 1.026 -11.008 1.00 88.25 92 SER A N 1
ATOM 733 C CA . SER A 1 92 ? -2.232 1.474 -11.384 1.00 88.25 92 SER A CA 1
ATOM 734 C C . SER A 1 92 ? -1.438 1.874 -10.152 1.00 88.25 92 SER A C 1
ATOM 736 O O . SER A 1 92 ? -1.960 2.574 -9.280 1.00 88.25 92 SER A O 1
ATOM 738 N N . ALA A 1 93 ? -0.170 1.479 -10.125 1.00 93.38 93 ALA A N 1
ATOM 739 C CA . ALA A 1 93 ? 0.804 1.989 -9.173 1.00 93.38 93 ALA A CA 1
ATOM 740 C C . ALA A 1 93 ? 1.792 2.903 -9.892 1.00 93.38 93 ALA A C 1
ATOM 742 O O . ALA A 1 93 ? 2.154 2.658 -11.043 1.00 93.38 93 ALA A O 1
ATOM 743 N N . ARG A 1 94 ? 2.256 3.943 -9.210 1.00 94.62 94 ARG A N 1
ATOM 744 C CA . ARG A 1 94 ? 3.336 4.811 -9.679 1.00 94.62 94 ARG A CA 1
ATOM 745 C C . ARG A 1 94 ? 4.461 4.770 -8.668 1.00 94.62 94 ARG A C 1
ATOM 747 O O . ARG A 1 94 ? 4.256 5.135 -7.514 1.00 94.62 94 ARG A O 1
ATOM 754 N N . TYR A 1 95 ? 5.628 4.316 -9.091 1.00 95.62 95 TYR A N 1
ATOM 755 C CA . TYR A 1 95 ? 6.826 4.340 -8.272 1.00 95.62 95 TYR A CA 1
ATOM 756 C C . TYR A 1 95 ? 7.620 5.610 -8.554 1.00 95.62 95 TYR A C 1
ATOM 758 O O . TYR A 1 95 ? 7.925 5.907 -9.708 1.00 95.62 95 TYR A O 1
ATOM 766 N N . ILE A 1 96 ? 7.962 6.341 -7.496 1.00 93.81 96 ILE A N 1
ATOM 767 C CA . ILE A 1 96 ? 8.781 7.554 -7.552 1.00 93.81 96 ILE A CA 1
ATOM 768 C C . ILE A 1 96 ? 10.134 7.222 -6.904 1.00 93.81 96 ILE A C 1
ATOM 770 O O . ILE A 1 96 ? 10.225 7.247 -5.669 1.00 93.81 96 ILE A O 1
ATOM 774 N N . PRO A 1 97 ? 11.200 6.927 -7.680 1.00 90.94 97 PRO A N 1
ATOM 775 C CA . PRO A 1 97 ? 12.469 6.449 -7.126 1.00 90.94 97 PRO A CA 1
ATOM 776 C C . PRO A 1 97 ? 13.110 7.425 -6.139 1.00 90.94 97 PRO A C 1
ATOM 778 O O . PRO A 1 97 ? 13.587 7.018 -5.081 1.00 90.94 97 PRO A O 1
ATOM 781 N N . ALA A 1 98 ? 13.058 8.729 -6.439 1.00 91.25 98 ALA A N 1
ATOM 782 C CA . ALA A 1 98 ? 13.630 9.770 -5.583 1.00 91.25 98 ALA A CA 1
ATOM 783 C C . ALA A 1 98 ? 12.985 9.820 -4.186 1.00 91.25 98 ALA A C 1
ATOM 785 O O . ALA A 1 98 ? 13.658 10.134 -3.208 1.00 91.25 98 ALA A O 1
ATOM 786 N N . ALA A 1 99 ? 11.694 9.489 -4.094 1.00 91.12 99 ALA A N 1
ATOM 787 C CA . ALA A 1 99 ? 10.949 9.451 -2.838 1.00 91.12 99 ALA A CA 1
ATOM 788 C C . ALA A 1 99 ? 10.889 8.046 -2.219 1.00 91.12 99 ALA A C 1
ATOM 790 O O . ALA A 1 99 ? 10.398 7.908 -1.100 1.00 91.12 99 ALA A O 1
ATOM 791 N N . ARG A 1 100 ? 11.338 7.010 -2.948 1.00 91.12 100 ARG A N 1
ATOM 792 C CA . ARG A 1 100 ? 11.111 5.591 -2.630 1.00 91.12 100 ARG A CA 1
ATOM 793 C C . ARG A 1 100 ? 9.659 5.342 -2.215 1.00 91.12 100 ARG A C 1
ATOM 795 O O . ARG A 1 100 ? 9.392 4.755 -1.171 1.00 91.12 100 ARG A O 1
ATOM 802 N N . ASN A 1 101 ? 8.726 5.854 -3.012 1.00 94.00 101 ASN A N 1
ATOM 803 C CA . ASN A 1 101 ? 7.303 5.800 -2.703 1.00 94.00 101 ASN A CA 1
ATOM 804 C C . ASN A 1 101 ? 6.542 5.115 -3.833 1.00 94.00 101 ASN A C 1
ATOM 806 O O . ASN A 1 101 ? 6.744 5.457 -5.002 1.00 94.00 101 ASN A O 1
ATOM 810 N N . LEU A 1 102 ? 5.662 4.186 -3.473 1.00 94.31 102 LEU A N 1
ATOM 811 C CA . LEU A 1 102 ? 4.728 3.553 -4.387 1.00 94.31 102 LEU A CA 1
ATOM 812 C C . LEU A 1 102 ? 3.324 4.114 -4.147 1.00 94.31 102 LEU A C 1
ATOM 814 O O . LEU A 1 102 ? 2.714 3.897 -3.103 1.00 94.31 102 LEU A O 1
ATOM 818 N N . CYS A 1 103 ? 2.827 4.858 -5.128 1.00 94.75 103 CYS A N 1
ATOM 819 C CA . CYS A 1 103 ? 1.538 5.531 -5.098 1.00 94.75 103 CYS A CA 1
ATOM 820 C C . CYS A 1 103 ? 0.494 4.712 -5.857 1.00 94.75 103 CYS A C 1
ATOM 822 O O . CYS A 1 103 ? 0.533 4.631 -7.086 1.00 94.75 103 CYS A O 1
ATOM 824 N N . TRP A 1 104 ? -0.464 4.155 -5.134 1.00 93.19 104 TRP A N 1
ATOM 825 C CA . TRP A 1 104 ? -1.556 3.356 -5.665 1.00 93.19 104 TRP A CA 1
ATOM 826 C C . TRP A 1 104 ? -2.804 4.194 -5.894 1.00 93.19 104 TRP A C 1
ATOM 828 O O . TRP A 1 104 ? -3.274 4.879 -4.987 1.00 93.19 104 TRP A O 1
ATOM 838 N N . GLN A 1 105 ? -3.368 4.087 -7.094 1.00 89.69 105 GLN A N 1
ATOM 839 C CA . GLN A 1 105 ? -4.684 4.630 -7.410 1.00 89.69 105 GLN A CA 1
ATOM 840 C C . GLN A 1 105 ? -5.669 3.480 -7.614 1.00 89.69 105 GLN A C 1
ATOM 842 O O . GLN A 1 105 ? -5.561 2.720 -8.581 1.00 89.69 105 GLN A O 1
ATOM 847 N N . VAL A 1 106 ? -6.617 3.355 -6.687 1.00 85.00 106 VAL A N 1
ATOM 848 C CA . VAL A 1 106 ? -7.628 2.294 -6.692 1.00 85.00 106 VAL A CA 1
ATOM 849 C C . VAL A 1 106 ? -8.760 2.649 -7.658 1.00 85.00 106 VAL A C 1
ATOM 851 O O . VAL A 1 106 ? -9.223 3.787 -7.681 1.00 85.00 106 VAL A O 1
ATOM 854 N N . SER A 1 107 ? -9.220 1.686 -8.465 1.00 78.94 107 SER A N 1
ATOM 855 C CA . SER A 1 107 ? -10.411 1.889 -9.301 1.00 78.94 107 SER A CA 1
ATOM 856 C C . SER A 1 107 ? -11.675 2.073 -8.459 1.00 78.94 107 SER A C 1
ATOM 858 O O . SER A 1 107 ? -11.848 1.452 -7.411 1.00 78.94 107 SER A O 1
ATOM 860 N N . VAL A 1 108 ? -12.595 2.894 -8.967 1.00 75.19 108 VAL A N 1
ATOM 861 C CA . VAL A 1 108 ? -13.882 3.220 -8.334 1.00 75.19 108 VAL A CA 1
ATOM 862 C C . VAL A 1 108 ? -14.793 2.007 -8.099 1.00 75.19 108 VAL A C 1
ATOM 864 O O . VAL A 1 108 ? -15.655 2.060 -7.223 1.00 75.19 108 VAL A O 1
ATOM 867 N N . ASP A 1 109 ? -14.580 0.916 -8.841 1.00 78.75 109 ASP A N 1
ATOM 868 C CA . ASP A 1 109 ? -15.406 -0.300 -8.794 1.00 78.75 109 ASP A CA 1
ATOM 869 C C . ASP A 1 109 ? -14.816 -1.418 -7.912 1.00 78.75 109 ASP A C 1
ATOM 871 O O . ASP A 1 109 ? -15.383 -2.509 -7.819 1.00 78.75 109 ASP A O 1
ATOM 875 N N . SER A 1 110 ? -13.670 -1.183 -7.269 1.00 82.50 110 SER A N 1
ATOM 876 C CA . SER A 1 110 ? -13.036 -2.179 -6.402 1.00 82.50 110 SER A CA 1
ATOM 877 C C . SER A 1 110 ? -13.760 -2.287 -5.059 1.00 82.50 110 SER A C 1
ATOM 879 O O . SER A 1 110 ? -13.918 -1.299 -4.352 1.00 82.50 110 SER A O 1
ATOM 881 N N . SER A 1 111 ? -14.159 -3.498 -4.667 1.00 88.31 111 SER A N 1
ATOM 882 C CA . SER A 1 111 ? -14.723 -3.754 -3.332 1.00 88.31 111 SER A CA 1
ATOM 883 C C . SER A 1 111 ? -13.650 -4.051 -2.283 1.00 88.31 111 SER A C 1
ATOM 885 O O . SER A 1 111 ? -13.843 -3.785 -1.100 1.00 88.31 111 SER A O 1
ATOM 887 N N . GLU A 1 112 ? -12.523 -4.626 -2.704 1.00 93.06 112 GLU A N 1
ATOM 888 C CA . GLU A 1 112 ? -11.438 -5.062 -1.828 1.00 93.06 112 GLU A CA 1
ATOM 889 C C . GLU A 1 112 ? -10.108 -5.065 -2.589 1.00 93.06 112 GLU A C 1
ATOM 891 O O . GLU A 1 112 ? -10.054 -5.507 -3.740 1.00 93.06 112 GLU A O 1
ATOM 896 N N . VAL A 1 113 ? -9.045 -4.562 -1.956 1.00 91.56 113 VAL A N 1
ATOM 897 C CA . VAL A 1 113 ? -7.691 -4.504 -2.521 1.00 91.56 113 VAL A CA 1
ATOM 898 C C . VAL A 1 113 ? -6.658 -4.779 -1.431 1.00 91.56 113 VAL A C 1
ATOM 900 O O . VAL A 1 113 ? -6.756 -4.241 -0.329 1.00 91.56 113 VAL A O 1
ATOM 903 N N . THR A 1 114 ? -5.646 -5.584 -1.756 1.00 91.62 114 THR A N 1
ATOM 904 C CA . THR A 1 114 ? -4.524 -5.894 -0.861 1.00 91.62 114 THR A CA 1
ATOM 905 C C . THR A 1 114 ? -3.265 -5.141 -1.282 1.00 91.62 114 THR A C 1
ATOM 907 O O . THR A 1 114 ? -2.893 -5.167 -2.457 1.00 91.62 114 THR A O 1
ATOM 910 N N . PHE A 1 115 ? -2.583 -4.520 -0.317 1.00 91.75 115 PHE A N 1
ATOM 911 C CA . PHE A 1 115 ? -1.342 -3.765 -0.515 1.00 91.75 115 PHE A CA 1
ATOM 912 C C . PHE A 1 115 ? -0.213 -4.340 0.330 1.00 91.75 115 PHE A C 1
ATOM 914 O O . PHE A 1 115 ? -0.394 -4.620 1.516 1.00 91.75 115 PHE A O 1
ATOM 921 N N . THR A 1 116 ? 0.963 -4.479 -0.281 1.00 90.75 116 THR A N 1
ATOM 922 C CA . THR A 1 116 ? 2.154 -5.028 0.375 1.00 90.75 116 THR A CA 1
ATOM 923 C C . THR A 1 116 ? 3.081 -3.893 0.761 1.00 90.75 116 THR A C 1
ATOM 925 O O . THR A 1 116 ? 3.548 -3.159 -0.093 1.00 90.75 116 THR A O 1
ATOM 928 N N . GLY A 1 117 ? 3.350 -3.738 2.048 1.00 88.94 117 GLY A N 1
ATOM 929 C CA . GLY A 1 117 ? 4.331 -2.781 2.538 1.00 88.94 117 GLY A CA 1
ATOM 930 C C . GLY A 1 117 ? 5.711 -3.412 2.562 1.00 88.94 117 GLY A C 1
ATOM 931 O O . GLY A 1 117 ? 5.847 -4.577 2.953 1.00 88.94 117 GLY A O 1
ATOM 932 N N . HIS A 1 118 ? 6.711 -2.610 2.210 1.00 84.75 118 HIS A N 1
ATOM 933 C CA . HIS A 1 118 ? 8.119 -2.972 2.293 1.00 84.75 118 HIS A CA 1
ATOM 934 C C . HIS A 1 118 ? 8.900 -1.912 3.066 1.00 84.75 118 HIS A C 1
ATOM 936 O O . HIS A 1 118 ? 8.599 -0.724 2.993 1.00 84.75 118 HIS A O 1
ATOM 942 N N . SER A 1 119 ? 9.945 -2.312 3.785 1.00 84.31 119 SER A N 1
ATOM 943 C CA . SER A 1 119 ? 10.732 -1.367 4.600 1.00 84.31 119 SER A CA 1
ATOM 944 C C . SER A 1 119 ? 11.546 -0.374 3.759 1.00 84.31 119 SER A C 1
ATOM 946 O O . SER A 1 119 ? 11.882 0.719 4.215 1.00 84.31 119 SER A O 1
ATOM 948 N N . SER A 1 120 ? 11.862 -0.738 2.514 1.00 85.56 120 SER A N 1
ATOM 949 C CA . SER A 1 120 ? 12.641 0.087 1.588 1.00 85.56 120 SER A CA 1
ATOM 950 C C . SER A 1 120 ? 11.809 1.149 0.866 1.00 85.56 120 SER A C 1
ATOM 952 O O . SER A 1 120 ? 12.398 2.072 0.289 1.00 85.56 120 SER A O 1
ATOM 954 N N . CYS A 1 121 ? 10.473 1.052 0.904 1.00 88.31 121 CYS A N 1
ATOM 955 C CA . CYS A 1 121 ? 9.577 1.995 0.246 1.00 88.31 121 CYS A CA 1
ATOM 956 C C . CYS A 1 121 ? 8.308 2.306 1.048 1.00 88.31 121 CYS A C 1
ATOM 958 O O . CYS A 1 121 ? 7.632 1.426 1.575 1.00 88.31 121 CYS A O 1
ATOM 960 N N . LYS A 1 122 ? 7.912 3.580 1.055 1.00 93.25 122 LYS A N 1
ATOM 961 C CA . LYS A 1 122 ? 6.583 3.966 1.537 1.00 93.25 122 LYS A CA 1
ATOM 962 C C . LYS A 1 122 ? 5.521 3.505 0.531 1.00 93.25 122 LYS A C 1
ATOM 964 O O . LYS A 1 122 ? 5.756 3.538 -0.676 1.00 93.25 122 LYS A O 1
ATOM 969 N N . THR A 1 123 ? 4.360 3.089 1.032 1.00 95.38 123 THR A N 1
ATOM 970 C CA . THR A 1 123 ? 3.180 2.768 0.216 1.00 95.38 123 THR A CA 1
ATOM 971 C C . THR A 1 123 ? 2.096 3.812 0.464 1.00 95.38 123 THR A C 1
ATOM 973 O O . THR A 1 123 ? 1.541 3.881 1.560 1.00 95.38 123 THR A O 1
ATOM 976 N N . THR A 1 124 ? 1.786 4.632 -0.538 1.00 96.44 124 THR A N 1
ATOM 977 C CA . THR A 1 124 ? 0.677 5.596 -0.500 1.00 96.44 124 THR A CA 1
ATOM 978 C C . THR A 1 124 ? -0.516 5.037 -1.268 1.00 96.44 124 THR A C 1
ATOM 980 O O . THR A 1 124 ? -0.377 4.651 -2.422 1.00 96.44 124 THR A O 1
ATOM 983 N N . ILE A 1 125 ? -1.695 5.030 -0.656 1.00 95.62 125 ILE A N 1
ATOM 984 C CA . ILE A 1 125 ? -2.948 4.516 -1.210 1.00 95.62 125 ILE A CA 1
ATOM 985 C C . ILE A 1 125 ? -3.939 5.675 -1.298 1.00 95.62 125 ILE A C 1
ATOM 987 O O . ILE A 1 125 ? -4.325 6.245 -0.278 1.00 95.62 125 ILE A O 1
ATOM 991 N N . TYR A 1 126 ? -4.362 6.007 -2.517 1.00 94.25 126 TYR A N 1
ATOM 992 C CA . TYR A 1 126 ? -5.493 6.900 -2.756 1.00 94.25 126 TYR A CA 1
ATOM 993 C C . TYR A 1 126 ? -6.765 6.056 -2.805 1.00 94.25 126 TYR A C 1
ATOM 995 O O . TYR A 1 126 ? -6.965 5.282 -3.748 1.00 94.25 126 TYR A O 1
ATOM 1003 N N . GLY A 1 127 ? -7.572 6.159 -1.750 1.00 91.50 127 GLY A N 1
ATOM 1004 C CA . GLY A 1 127 ? -8.751 5.333 -1.551 1.00 91.50 127 GLY A CA 1
ATOM 1005 C C . GLY A 1 127 ? -9.887 5.587 -2.547 1.00 91.50 127 GLY A C 1
ATOM 1006 O O . GLY A 1 127 ? -9.924 6.575 -3.276 1.00 91.50 127 GLY A O 1
ATOM 1007 N N . SER A 1 128 ? -10.843 4.667 -2.552 1.00 92.44 128 SER A N 1
ATOM 1008 C CA . SER A 1 128 ? -12.136 4.736 -3.210 1.00 92.44 128 SER A CA 1
ATOM 1009 C C . SER A 1 128 ? -13.250 4.377 -2.218 1.00 92.44 128 SER A C 1
ATOM 1011 O O . SER A 1 128 ? -13.176 3.390 -1.483 1.00 92.44 128 SER A O 1
ATOM 1013 N N . SER A 1 129 ? -14.329 5.157 -2.233 1.00 92.00 129 SER A N 1
ATOM 1014 C CA . SER A 1 129 ? -15.466 5.018 -1.318 1.00 92.00 129 SER A CA 1
ATOM 1015 C C . SER A 1 129 ? -16.065 3.599 -1.286 1.00 9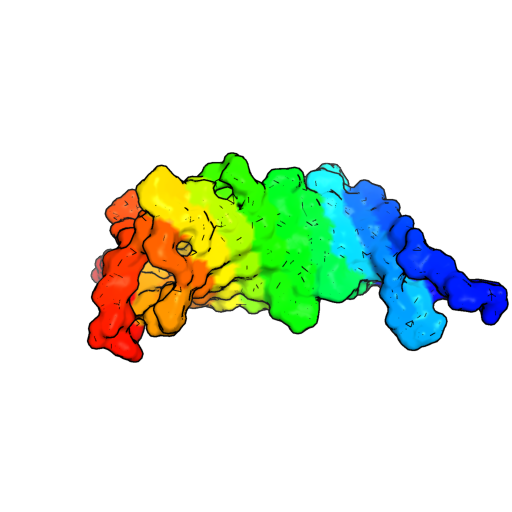2.00 129 SER A C 1
ATOM 1017 O O . SER A 1 129 ? -16.449 3.033 -2.316 1.00 92.00 129 SER A O 1
ATOM 1019 N N . GLY A 1 130 ? -16.199 3.035 -0.083 1.00 93.88 130 GLY A N 1
ATOM 1020 C CA . GLY A 1 130 ? -16.722 1.685 0.156 1.00 93.88 130 GLY A CA 1
ATOM 1021 C C . GLY A 1 130 ? -15.718 0.541 -0.034 1.00 93.88 130 GLY A C 1
ATOM 1022 O O . GLY A 1 130 ? -16.112 -0.619 0.077 1.00 93.88 130 GLY A O 1
ATOM 1023 N N . THR A 1 131 ? -14.44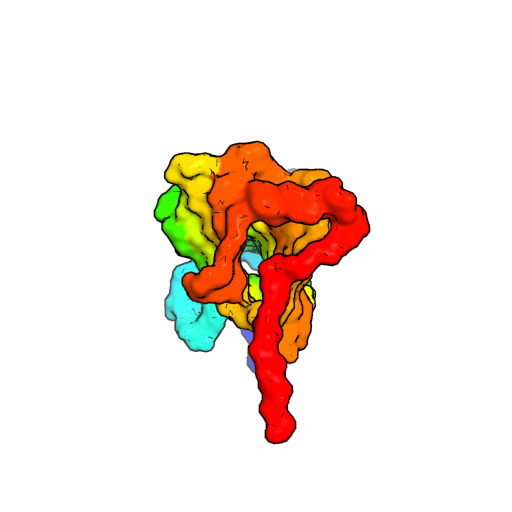7 0.837 -0.322 1.00 95.25 131 THR A N 1
ATOM 1024 C CA . THR A 1 131 ? -13.413 -0.189 -0.535 1.00 95.25 131 THR A CA 1
ATOM 1025 C C . THR A 1 131 ? -12.852 -0.707 0.791 1.00 95.25 131 THR A C 1
ATOM 1027 O O . THR A 1 131 ? -12.686 0.047 1.755 1.00 95.25 131 THR A O 1
ATOM 1030 N N . ARG A 1 132 ? -12.500 -1.996 0.827 1.00 96.62 132 ARG A N 1
ATOM 1031 C CA . ARG A 1 132 ? -11.656 -2.598 1.867 1.00 96.62 132 ARG A CA 1
ATOM 1032 C C . ARG A 1 132 ? -10.182 -2.607 1.454 1.00 96.62 132 ARG A C 1
ATOM 1034 O O . ARG A 1 132 ? -9.837 -3.173 0.420 1.00 96.62 132 ARG A O 1
ATOM 1041 N N . TYR A 1 133 ? -9.318 -2.044 2.291 1.00 96.81 133 TYR A N 1
ATOM 1042 C CA . TYR A 1 133 ? -7.865 -2.022 2.123 1.00 96.81 133 TYR A CA 1
ATOM 1043 C C . TYR A 1 133 ? -7.213 -3.031 3.065 1.00 96.81 133 TYR A C 1
ATOM 1045 O O . TYR A 1 133 ? -7.077 -2.764 4.260 1.00 96.81 133 TYR A O 1
ATOM 1053 N N . ASN A 1 134 ? -6.806 -4.182 2.535 1.00 96.94 134 ASN A N 1
ATOM 1054 C CA . ASN A 1 134 ? -6.047 -5.170 3.295 1.00 96.94 134 ASN A CA 1
ATOM 1055 C C . ASN A 1 134 ? -4.562 -4.807 3.258 1.00 96.94 134 ASN A C 1
ATOM 1057 O O . ASN A 1 134 ? -3.971 -4.694 2.180 1.00 96.94 134 ASN A O 1
ATOM 1061 N N . LEU A 1 135 ? -3.954 -4.617 4.426 1.00 96.12 135 LEU A N 1
ATOM 1062 C CA . LEU A 1 135 ? -2.535 -4.285 4.528 1.00 96.12 135 LEU A CA 1
ATOM 1063 C C . LEU A 1 135 ? -1.746 -5.519 4.949 1.00 96.12 135 LEU A C 1
ATOM 1065 O O . LEU A 1 135 ? -2.043 -6.120 5.979 1.00 96.12 135 LEU A O 1
ATOM 1069 N N . ARG A 1 136 ? -0.710 -5.862 4.185 1.00 93.75 136 ARG A N 1
ATOM 1070 C CA . ARG A 1 136 ? 0.204 -6.971 4.488 1.00 93.75 136 ARG A CA 1
ATOM 1071 C C . ARG A 1 136 ? 1.649 -6.514 4.404 1.00 93.75 136 ARG A C 1
ATOM 1073 O O . ARG A 1 136 ? 1.962 -5.600 3.650 1.00 93.75 136 ARG A O 1
ATOM 1080 N N . THR A 1 137 ? 2.560 -7.162 5.112 1.00 91.12 137 THR A N 1
ATOM 1081 C CA . THR A 1 137 ? 3.991 -6.885 4.959 1.00 91.12 137 THR A CA 1
ATOM 1082 C C . THR A 1 137 ? 4.824 -8.139 5.165 1.00 91.12 137 THR A C 1
ATOM 1084 O O . THR A 1 137 ? 4.406 -9.048 5.877 1.00 91.12 137 THR A O 1
ATOM 1087 N N . TYR A 1 138 ? 6.005 -8.154 4.551 1.00 81.88 138 TYR A N 1
ATOM 1088 C CA . TYR A 1 138 ? 7.071 -9.120 4.824 1.00 81.88 138 TYR A CA 1
ATOM 1089 C C . TYR A 1 138 ? 8.252 -8.483 5.570 1.00 81.88 138 TYR A C 1
ATOM 1091 O O . TYR A 1 138 ? 9.241 -9.153 5.842 1.00 81.88 138 TYR A O 1
ATOM 1099 N N . ASP A 1 139 ? 8.160 -7.185 5.871 1.00 84.62 139 ASP A N 1
ATOM 1100 C CA . ASP A 1 139 ? 9.262 -6.385 6.380 1.00 84.62 139 ASP A CA 1
ATOM 1101 C C . ASP A 1 139 ? 8.872 -5.675 7.677 1.00 84.62 139 ASP A C 1
ATOM 1103 O O . ASP A 1 139 ? 7.937 -4.866 7.729 1.00 84.62 139 ASP A O 1
ATOM 1107 N N . ALA A 1 140 ? 9.679 -5.901 8.710 1.00 80.25 140 ALA A N 1
ATOM 1108 C CA . ALA A 1 140 ? 9.691 -5.075 9.903 1.00 80.25 140 ALA A CA 1
ATOM 1109 C C . ALA A 1 140 ? 9.981 -3.621 9.490 1.00 80.25 140 ALA A C 1
ATOM 1111 O O . ALA A 1 140 ? 10.996 -3.364 8.844 1.00 80.25 140 ALA A O 1
ATOM 1112 N N . ASN A 1 141 ? 9.150 -2.659 9.892 1.00 89.38 141 ASN A N 1
ATOM 1113 C CA . ASN A 1 141 ? 9.274 -1.220 9.581 1.00 89.38 141 ASN A CA 1
ATOM 1114 C C . ASN A 1 141 ? 8.667 -0.750 8.252 1.00 89.38 141 ASN A C 1
ATOM 1116 O O . ASN A 1 141 ? 9.001 0.336 7.779 1.00 89.38 141 ASN A O 1
ATOM 1120 N N . SER A 1 142 ? 7.743 -1.511 7.669 1.00 93.94 142 SER A N 1
ATOM 1121 C CA . SER A 1 142 ? 6.938 -1.006 6.552 1.00 93.94 142 SER A CA 1
ATOM 1122 C C . SER A 1 142 ? 6.080 0.200 6.940 1.00 93.94 142 SER A C 1
ATOM 1124 O O . SER A 1 142 ? 5.603 0.314 8.073 1.00 93.94 142 SER A O 1
ATOM 1126 N N . ALA A 1 143 ? 5.863 1.095 5.973 1.00 95.56 143 ALA A N 1
ATOM 1127 C CA . ALA A 1 143 ? 5.085 2.315 6.155 1.00 95.56 143 ALA A CA 1
ATOM 1128 C C . ALA A 1 143 ? 3.983 2.449 5.097 1.00 95.56 143 ALA A C 1
ATOM 1130 O O . ALA A 1 143 ? 4.257 2.499 3.894 1.00 95.56 143 ALA A O 1
ATOM 1131 N N . PHE A 1 144 ? 2.745 2.583 5.565 1.00 97.56 144 PHE A N 1
ATOM 1132 C CA . PHE A 1 144 ? 1.558 2.818 4.751 1.00 97.56 144 PHE A CA 1
ATOM 1133 C C . PHE A 1 144 ? 0.987 4.207 5.006 1.00 97.56 144 PHE A C 1
ATOM 1135 O O . PHE A 1 144 ? 1.026 4.716 6.123 1.00 97.56 144 PHE A O 1
ATOM 1142 N N . CYS A 1 145 ? 0.419 4.804 3.967 1.00 97.62 145 CYS A N 1
ATOM 1143 C CA . CYS A 1 145 ? -0.322 6.053 4.029 1.00 97.62 145 CYS A CA 1
ATOM 1144 C C . CYS A 1 145 ? -1.593 5.895 3.205 1.00 97.62 145 CYS A C 1
ATOM 1146 O O . CYS A 1 145 ? -1.502 5.628 2.012 1.00 97.62 145 CYS A O 1
ATOM 1148 N N . ILE A 1 146 ? -2.757 6.053 3.821 1.00 97.69 146 ILE A N 1
ATOM 1149 C CA . ILE A 1 146 ? -4.058 5.846 3.182 1.00 97.69 146 ILE A CA 1
ATOM 1150 C C . ILE A 1 146 ? -4.827 7.157 3.226 1.00 97.69 146 ILE A C 1
ATOM 1152 O O . ILE A 1 146 ? -5.056 7.698 4.305 1.00 97.69 146 ILE A O 1
ATOM 1156 N N . GLU A 1 147 ? -5.240 7.653 2.065 1.00 97.19 147 GLU A N 1
ATOM 1157 C CA . GLU A 1 147 ? -6.159 8.781 1.955 1.00 97.19 147 GLU A CA 1
ATOM 1158 C C . GLU A 1 147 ? -7.579 8.261 1.730 1.00 97.19 147 GLU A C 1
ATOM 1160 O O . GLU A 1 147 ? -7.854 7.606 0.724 1.00 97.19 147 GLU A O 1
ATOM 1165 N N . LEU A 1 148 ? -8.458 8.521 2.697 1.00 96.50 148 LEU A N 1
ATOM 1166 C CA . LEU A 1 148 ? -9.819 7.994 2.728 1.00 96.50 148 LEU A CA 1
ATOM 1167 C C . LEU A 1 148 ? -10.811 8.899 1.985 1.00 96.50 148 LEU A C 1
ATOM 1169 O O . LEU A 1 148 ? -10.840 10.117 2.195 1.00 96.50 148 LEU A O 1
ATOM 1173 N N . TYR A 1 149 ? -11.690 8.282 1.194 1.00 94.00 149 TYR A N 1
ATOM 1174 C CA . TYR A 1 149 ? -12.720 8.944 0.379 1.00 94.00 149 TYR A CA 1
ATOM 1175 C C . TYR A 1 149 ? -14.150 8.438 0.652 1.00 94.00 149 TYR A C 1
ATOM 1177 O O . TYR A 1 149 ? -15.096 8.854 -0.020 1.00 94.00 149 TYR A O 1
ATOM 1185 N N . GLY A 1 150 ? -14.318 7.530 1.612 1.00 91.38 150 GLY A N 1
ATOM 1186 C CA . GLY A 1 150 ? -15.593 6.954 2.026 1.00 91.38 150 GLY A CA 1
ATOM 1187 C C . GLY A 1 150 ? -16.530 7.957 2.687 1.00 91.38 150 GLY A C 1
ATOM 1188 O O . GLY A 1 150 ? -16.130 9.042 3.111 1.00 91.38 150 GLY A O 1
ATOM 1189 N N . ASP A 1 151 ? -17.795 7.560 2.791 1.00 92.75 151 ASP A N 1
ATOM 1190 C CA . ASP A 1 151 ? -18.837 8.309 3.491 1.00 92.75 151 ASP A CA 1
ATOM 1191 C C . ASP A 1 151 ? -19.701 7.385 4.364 1.00 92.75 151 ASP A C 1
ATOM 1193 O O . ASP A 1 151 ? -19.463 6.182 4.453 1.00 92.75 151 ASP A O 1
ATOM 1197 N N . SER A 1 152 ? -20.721 7.930 5.027 1.00 92.56 152 SER A N 1
ATOM 1198 C CA . SER A 1 152 ? -21.600 7.156 5.912 1.00 92.56 152 SER A CA 1
ATOM 1199 C C . SER A 1 152 ? -22.459 6.098 5.206 1.00 92.56 152 SER A C 1
ATOM 1201 O O . SER A 1 152 ? -22.852 5.120 5.843 1.00 92.56 152 SER A O 1
ATOM 1203 N N . ASN A 1 153 ? -22.745 6.260 3.912 1.00 94.75 153 ASN A N 1
ATOM 1204 C CA . ASN A 1 153 ? -23.471 5.276 3.103 1.00 94.75 153 ASN A CA 1
ATOM 1205 C C . ASN A 1 153 ? -22.526 4.225 2.509 1.00 94.75 153 ASN A C 1
ATOM 1207 O O . ASN A 1 153 ? -22.935 3.088 2.270 1.00 94.75 153 ASN A O 1
ATOM 1211 N N . ARG A 1 154 ? -21.275 4.613 2.252 1.00 94.12 154 ARG A N 1
ATOM 1212 C CA . ARG A 1 154 ? -20.218 3.773 1.681 1.00 94.12 154 ARG A CA 1
ATOM 1213 C C . ARG A 1 154 ? -18.942 3.876 2.529 1.00 94.12 154 ARG A C 1
ATOM 1215 O O . ARG A 1 154 ? -17.940 4.434 2.069 1.00 94.12 154 ARG A O 1
ATOM 1222 N N . PRO A 1 155 ? -18.963 3.359 3.770 1.00 95.62 155 PRO A N 1
ATOM 1223 C CA . PRO A 1 155 ? -17.802 3.431 4.642 1.00 95.62 155 PRO A CA 1
ATOM 1224 C C . PRO A 1 155 ? -16.686 2.538 4.103 1.00 95.62 155 PRO A C 1
ATOM 1226 O O . PRO A 1 155 ? -16.929 1.410 3.674 1.00 95.62 155 PRO A O 1
ATOM 1229 N N . GLU A 1 156 ? -15.458 3.044 4.136 1.00 97.12 156 GLU A N 1
ATOM 1230 C CA . GLU A 1 156 ? -14.271 2.252 3.818 1.00 97.12 156 GLU A CA 1
ATOM 1231 C C . GLU A 1 156 ? -13.896 1.334 4.989 1.00 97.12 156 GLU A C 1
ATOM 1233 O O . GLU A 1 156 ? -14.381 1.474 6.120 1.00 97.12 156 GLU A O 1
ATOM 1238 N N . ILE A 1 157 ? -13.008 0.380 4.714 1.00 98.19 157 ILE A N 1
ATOM 1239 C CA . ILE A 1 157 ? -12.446 -0.512 5.726 1.00 98.19 157 ILE A CA 1
ATOM 1240 C C . ILE A 1 157 ? -10.924 -0.487 5.607 1.00 98.19 157 ILE A C 1
ATOM 1242 O O . ILE A 1 157 ? -10.385 -0.815 4.555 1.00 98.19 157 ILE A O 1
ATOM 1246 N N . VAL A 1 158 ? -10.232 -0.156 6.695 1.00 98.31 158 VAL A N 1
ATOM 1247 C CA . VAL A 1 158 ? -8.787 -0.372 6.840 1.00 98.31 158 VAL A CA 1
ATOM 1248 C C . VAL A 1 158 ? -8.589 -1.670 7.613 1.00 98.31 158 VAL A C 1
ATOM 1250 O O . VAL A 1 158 ? -8.954 -1.776 8.787 1.00 98.31 158 VAL A O 1
ATOM 1253 N N . ASP A 1 159 ? -8.050 -2.682 6.945 1.00 98.31 159 ASP A N 1
ATOM 1254 C CA . ASP A 1 159 ? -7.962 -4.035 7.476 1.00 98.31 159 ASP A CA 1
ATOM 1255 C C . ASP A 1 159 ? -6.514 -4.405 7.801 1.00 98.31 159 ASP A C 1
ATOM 1257 O O . ASP A 1 159 ? -5.676 -4.591 6.915 1.00 98.31 159 ASP A O 1
ATOM 1261 N N . LEU A 1 160 ? -6.219 -4.493 9.100 1.00 97.81 160 LEU A N 1
ATOM 1262 C CA . LEU A 1 160 ? -4.877 -4.767 9.613 1.00 97.81 160 LEU A CA 1
ATOM 1263 C C . LEU A 1 160 ? -4.658 -6.258 9.899 1.00 97.81 160 LEU A C 1
ATOM 1265 O O . LEU A 1 160 ? -3.595 -6.630 10.388 1.00 97.81 160 LEU A O 1
ATOM 1269 N N . ARG A 1 161 ? -5.643 -7.126 9.629 1.00 95.94 161 ARG A N 1
ATOM 1270 C CA . ARG A 1 161 ? -5.594 -8.540 10.043 1.00 95.94 161 ARG A CA 1
ATOM 1271 C C . ARG A 1 161 ? -4.463 -9.321 9.375 1.00 95.94 161 ARG A C 1
ATOM 1273 O O . ARG A 1 161 ? -3.903 -10.210 10.008 1.00 95.94 161 ARG A O 1
ATOM 1280 N N . GLU A 1 162 ? -4.090 -8.969 8.144 1.00 94.75 162 GLU A N 1
ATOM 1281 C CA . GLU A 1 162 ? -2.942 -9.572 7.448 1.00 94.75 162 GLU A CA 1
ATOM 1282 C C . GLU A 1 162 ? -1.583 -9.145 8.038 1.00 94.75 162 GLU A C 1
ATOM 1284 O O . GLU A 1 162 ? -0.591 -9.836 7.825 1.00 94.75 162 GLU A O 1
ATOM 1289 N N . LEU A 1 163 ? -1.528 -8.072 8.841 1.00 94.31 163 LEU A N 1
ATOM 1290 C CA . LEU A 1 163 ? -0.335 -7.702 9.618 1.00 94.31 163 LEU A CA 1
ATOM 1291 C C . LEU A 1 163 ? -0.186 -8.524 10.906 1.00 94.31 163 LEU A C 1
ATOM 1293 O O . LEU A 1 163 ? 0.857 -8.444 11.550 1.00 94.31 163 LEU A O 1
ATOM 1297 N N . ILE A 1 164 ? -1.217 -9.285 11.294 1.00 94.19 164 ILE A N 1
ATOM 1298 C CA . ILE A 1 164 ? -1.252 -10.108 12.514 1.00 94.19 164 ILE A CA 1
ATOM 1299 C C . ILE A 1 164 ? -0.833 -9.273 13.744 1.00 94.19 164 ILE A C 1
ATOM 1301 O O . ILE A 1 164 ? 0.205 -9.527 14.366 1.00 94.19 164 ILE A O 1
ATOM 1305 N N . PRO A 1 165 ? -1.598 -8.220 14.088 1.00 95.38 165 PRO A N 1
ATOM 1306 C CA . PRO A 1 165 ? -1.224 -7.321 15.169 1.00 95.38 165 PRO A CA 1
ATOM 1307 C C . PRO A 1 165 ? -1.184 -8.069 16.508 1.00 95.38 165 PRO A C 1
ATOM 1309 O O . PRO A 1 165 ? -2.091 -8.827 16.832 1.00 95.38 165 PRO A O 1
ATOM 1312 N N . GLY A 1 166 ? -0.156 -7.817 17.319 1.00 95.38 166 GLY A N 1
ATOM 1313 C CA . GLY A 1 166 ? -0.138 -8.140 18.751 1.00 95.38 166 GLY A CA 1
ATOM 1314 C C . GLY A 1 166 ? -0.529 -6.939 19.618 1.00 95.38 166 GLY A C 1
ATOM 1315 O O . GLY A 1 166 ? -1.093 -7.089 20.701 1.00 95.38 166 GLY A O 1
ATOM 1316 N N . LYS A 1 167 ? -0.266 -5.719 19.138 1.00 96.81 167 LYS A N 1
ATOM 1317 C CA . LYS A 1 167 ? -0.712 -4.469 19.763 1.00 96.81 167 LYS A CA 1
ATOM 1318 C C . LYS A 1 167 ? -0.864 -3.385 18.703 1.00 96.81 167 LYS A C 1
ATOM 1320 O O . LYS A 1 167 ? 0.011 -3.237 17.859 1.00 96.81 167 LYS A O 1
ATOM 1325 N N . VAL A 1 168 ? -1.927 -2.592 18.780 1.00 97.88 168 VAL A N 1
ATOM 1326 C CA . VAL A 1 168 ? -2.095 -1.392 17.952 1.00 97.88 168 VAL A CA 1
ATOM 1327 C C . VAL A 1 168 ? -2.277 -0.189 18.853 1.00 97.88 168 VAL A C 1
ATOM 1329 O O . VAL A 1 168 ? -3.130 -0.188 19.745 1.00 97.88 168 VAL A O 1
ATOM 1332 N N . THR A 1 169 ? -1.470 0.838 18.618 1.00 96.94 169 THR A N 1
ATOM 1333 C CA . THR A 1 169 ? -1.638 2.139 19.261 1.00 96.94 169 THR A CA 1
ATOM 1334 C C . THR A 1 169 ? -1.975 3.209 18.246 1.00 96.94 169 THR A C 1
ATOM 1336 O O . THR A 1 169 ? -1.604 3.086 17.083 1.00 96.94 169 THR A O 1
ATOM 1339 N N . ALA A 1 170 ? -2.622 4.272 18.700 1.00 96.25 170 ALA A N 1
ATOM 1340 C CA . ALA A 1 170 ? -3.034 5.380 17.867 1.00 96.25 170 ALA A CA 1
ATOM 1341 C C . ALA A 1 170 ? -2.610 6.723 18.449 1.00 96.25 170 ALA A C 1
ATOM 1343 O O . ALA A 1 170 ? -2.744 6.967 19.648 1.00 96.25 170 ALA A O 1
ATOM 1344 N N . GLU A 1 171 ? -2.154 7.602 17.568 1.00 94.50 171 GLU A N 1
ATOM 1345 C CA . GLU A 1 171 ? -1.853 8.998 17.851 1.00 94.50 171 GLU A CA 1
ATOM 1346 C C . GLU A 1 171 ? -2.477 9.867 16.759 1.00 94.50 171 GLU A C 1
ATOM 1348 O O . GLU A 1 171 ? -2.420 9.534 15.575 1.00 94.50 171 GLU A O 1
ATOM 1353 N N . ARG A 1 172 ? -3.091 10.983 17.147 1.00 91.94 172 ARG A N 1
ATOM 1354 C CA . ARG A 1 172 ? -3.714 11.909 16.203 1.00 91.94 172 ARG A CA 1
ATOM 1355 C C . ARG A 1 172 ? -2.848 13.146 16.010 1.00 91.94 172 ARG A C 1
ATOM 1357 O O . ARG A 1 172 ? -2.414 13.763 16.977 1.00 91.94 172 ARG A O 1
ATOM 1364 N N . ASP A 1 173 ? -2.691 13.540 14.752 1.00 90.44 173 ASP A N 1
ATOM 1365 C CA . ASP A 1 173 ? -1.998 14.751 14.324 1.00 90.44 173 ASP A CA 1
ATOM 1366 C C . ASP A 1 173 ? -2.844 15.455 13.251 1.00 90.44 173 ASP A C 1
ATOM 1368 O O . ASP A 1 173 ? -2.893 15.044 12.090 1.00 90.44 173 ASP A O 1
ATOM 1372 N N . GLY A 1 174 ? -3.616 16.463 13.666 1.00 89.38 174 GLY A N 1
ATOM 1373 C CA . GLY A 1 174 ? -4.588 17.134 12.801 1.00 89.38 174 GLY A CA 1
ATOM 1374 C C . GLY A 1 174 ? -5.652 16.173 12.251 1.00 89.38 174 GLY A C 1
ATOM 1375 O O . GLY A 1 174 ? -6.404 15.552 13.010 1.00 89.38 174 GLY A O 1
ATOM 1376 N N . ASN A 1 175 ? -5.722 16.070 10.922 1.00 92.19 175 ASN A N 1
ATOM 1377 C CA . ASN A 1 175 ? -6.600 15.155 10.181 1.00 92.19 175 ASN A CA 1
ATOM 1378 C C . ASN A 1 175 ? -5.915 13.826 9.806 1.00 92.19 175 ASN A C 1
ATOM 1380 O O . ASN A 1 175 ? -6.409 13.089 8.953 1.00 92.19 175 ASN A O 1
ATOM 1384 N N . THR A 1 176 ? -4.768 13.535 10.419 1.00 95.12 176 THR A N 1
ATOM 1385 C CA . THR A 1 176 ? -4.055 12.270 10.255 1.00 95.12 176 THR A CA 1
ATOM 1386 C C . THR A 1 176 ? -4.144 11.469 11.546 1.00 95.12 176 THR A C 1
ATOM 1388 O O . THR A 1 176 ? -3.868 11.973 12.637 1.00 95.12 176 THR A O 1
ATOM 1391 N N . LEU A 1 177 ? -4.533 10.205 11.424 1.00 95.56 177 LEU A N 1
ATOM 1392 C CA . LEU A 1 177 ? -4.450 9.216 12.486 1.00 95.56 177 LEU A CA 1
ATOM 1393 C C . LEU A 1 177 ? -3.254 8.308 12.200 1.00 95.56 177 LEU A C 1
ATOM 1395 O O . LEU A 1 177 ? -3.245 7.591 11.204 1.00 95.56 177 LEU A O 1
ATOM 1399 N N . LYS A 1 178 ? -2.256 8.336 13.076 1.00 96.38 178 LYS A N 1
ATOM 1400 C CA . LYS A 1 178 ? -1.071 7.485 13.001 1.00 96.38 178 LYS A CA 1
ATOM 1401 C C . LYS A 1 178 ? -1.328 6.237 13.829 1.00 96.38 178 LYS A C 1
ATOM 1403 O O . LYS A 1 178 ? -1.500 6.324 15.046 1.00 96.38 178 LYS A O 1
ATOM 1408 N N . LEU A 1 179 ? -1.378 5.086 13.175 1.00 97.69 179 LEU A N 1
ATOM 1409 C CA . LEU A 1 179 ? -1.454 3.789 13.828 1.00 97.69 179 LEU A CA 1
ATOM 1410 C C . LEU A 1 179 ? -0.068 3.151 13.851 1.00 97.69 179 LEU A C 1
ATOM 1412 O O . LEU A 1 179 ? 0.563 2.966 12.811 1.00 97.69 179 LEU A O 1
ATOM 1416 N N . THR A 1 180 ? 0.370 2.754 15.039 1.00 97.44 180 THR A N 1
ATOM 1417 C CA . THR A 1 180 ? 1.575 1.946 15.228 1.00 97.44 180 THR A CA 1
ATOM 1418 C C . THR A 1 180 ? 1.142 0.514 15.492 1.00 97.44 180 THR A C 1
ATOM 1420 O O . THR A 1 180 ? 0.560 0.211 16.538 1.00 97.44 180 THR A O 1
ATOM 1423 N N . VAL A 1 181 ? 1.404 -0.363 14.529 1.00 97.38 181 VAL A N 1
ATOM 1424 C CA . VAL A 1 181 ? 1.032 -1.776 14.570 1.00 97.38 181 VAL A CA 1
ATOM 1425 C C . VAL A 1 181 ? 2.252 -2.590 14.979 1.00 97.38 181 VAL A C 1
ATOM 1427 O O . VAL A 1 181 ? 3.188 -2.761 14.204 1.00 97.38 181 VAL A O 1
ATOM 1430 N N . HIS A 1 182 ? 2.252 -3.092 16.207 1.00 95.69 182 HIS A N 1
ATOM 1431 C CA . HIS A 1 182 ? 3.254 -4.032 16.691 1.00 95.69 182 HIS A CA 1
ATOM 1432 C C . HIS A 1 182 ? 2.826 -5.454 16.327 1.00 95.69 182 HIS A C 1
ATOM 1434 O O . HIS A 1 182 ? 1.728 -5.878 16.697 1.00 95.69 182 HIS A O 1
ATOM 1440 N N . HIS A 1 183 ? 3.704 -6.200 15.667 1.00 91.19 183 HIS A N 1
ATOM 1441 C CA . HIS A 1 183 ? 3.530 -7.620 15.355 1.00 91.19 183 HIS A CA 1
ATOM 1442 C C . HIS A 1 183 ? 4.831 -8.382 15.666 1.00 91.19 183 HIS A C 1
ATOM 1444 O O . HIS A 1 183 ? 5.800 -7.792 16.143 1.00 91.19 183 HIS A O 1
ATOM 1450 N N . SER A 1 184 ? 4.861 -9.700 15.457 1.00 87.50 184 SER A N 1
ATOM 1451 C CA . SER A 1 184 ? 5.970 -10.564 15.900 1.00 87.50 184 SER A CA 1
ATOM 1452 C C . SER A 1 184 ? 7.339 -10.207 15.318 1.00 87.50 184 SER A C 1
ATOM 1454 O O . SER A 1 184 ? 8.355 -10.478 15.953 1.00 87.50 184 SER A O 1
ATOM 1456 N N . GLU A 1 185 ? 7.375 -9.621 14.123 1.00 86.06 185 GLU A N 1
ATOM 1457 C CA . GLU A 1 185 ? 8.619 -9.362 13.391 1.00 86.06 185 GLU A CA 1
ATOM 1458 C C . GLU A 1 185 ? 9.071 -7.903 13.489 1.00 86.06 185 GLU A C 1
ATOM 1460 O O . GLU A 1 185 ? 10.225 -7.598 13.201 1.00 86.06 185 GLU A O 1
ATOM 1465 N N . GLY A 1 186 ? 8.206 -6.996 13.948 1.00 91.81 186 GLY A N 1
ATOM 1466 C CA . GLY A 1 186 ? 8.554 -5.591 14.074 1.00 91.81 186 GLY A CA 1
ATOM 1467 C C . GLY A 1 186 ? 7.358 -4.673 14.260 1.00 91.81 186 GLY A C 1
ATOM 1468 O O . GLY A 1 186 ? 6.359 -5.009 14.903 1.00 91.81 186 GLY A O 1
ATOM 1469 N N . ILE A 1 187 ? 7.508 -3.462 13.735 1.00 95.12 187 ILE A N 1
ATOM 1470 C CA . ILE A 1 187 ? 6.515 -2.399 13.830 1.00 95.12 187 ILE A CA 1
ATOM 1471 C C . ILE A 1 187 ? 6.162 -1.949 12.419 1.00 95.12 187 ILE A C 1
ATOM 1473 O O . ILE A 1 187 ? 7.052 -1.724 11.610 1.00 95.12 187 ILE A O 1
ATOM 1477 N N . VAL A 1 188 ? 4.876 -1.786 12.137 1.00 96.69 188 VAL A N 1
ATOM 1478 C CA . VAL A 1 188 ? 4.369 -1.192 10.898 1.00 96.69 188 VAL A CA 1
ATOM 1479 C C . VAL A 1 188 ? 3.698 0.130 11.238 1.00 96.69 188 VAL A C 1
ATOM 1481 O O . VAL A 1 188 ? 2.896 0.204 12.170 1.00 96.69 188 VAL A O 1
ATOM 1484 N N . SER A 1 189 ? 4.029 1.174 10.481 1.00 96.88 189 SER A N 1
ATOM 1485 C CA . SER A 1 189 ? 3.367 2.476 10.587 1.00 96.88 189 SER A CA 1
ATOM 1486 C C . SER A 1 189 ? 2.248 2.559 9.558 1.00 96.88 189 SER A C 1
ATOM 1488 O O . SER A 1 189 ? 2.481 2.301 8.376 1.00 96.88 189 SER A O 1
ATOM 1490 N N . VAL A 1 190 ? 1.048 2.941 9.985 1.00 98.12 190 VAL A N 1
ATOM 1491 C CA . VAL A 1 190 ? -0.091 3.185 9.092 1.00 98.12 190 VAL A CA 1
ATOM 1492 C C . VAL A 1 190 ? -0.643 4.576 9.371 1.00 98.12 190 VAL A C 1
ATOM 1494 O O . VAL A 1 190 ? -1.293 4.806 10.388 1.00 98.12 190 VAL A O 1
ATOM 1497 N N . ASP A 1 191 ? -0.394 5.500 8.451 1.00 97.75 191 ASP A N 1
ATOM 1498 C CA . ASP A 1 191 ? -0.971 6.840 8.477 1.00 97.75 191 ASP A CA 1
ATOM 1499 C C . ASP A 1 191 ? -2.316 6.815 7.745 1.00 97.75 191 ASP A C 1
ATOM 1501 O O . ASP A 1 191 ? -2.387 6.461 6.568 1.00 97.75 191 ASP A O 1
ATOM 1505 N N . ILE A 1 192 ? -3.389 7.203 8.425 1.00 98.00 192 ILE A N 1
ATOM 1506 C CA . ILE A 1 192 ? -4.728 7.328 7.847 1.00 98.00 192 ILE A CA 1
ATOM 1507 C C . ILE A 1 192 ? -5.069 8.814 7.772 1.00 98.00 192 ILE A C 1
ATOM 1509 O O . ILE A 1 192 ? -5.294 9.459 8.798 1.00 98.00 192 ILE A O 1
ATOM 1513 N N . ILE A 1 193 ? -5.118 9.353 6.559 1.00 97.44 193 ILE A N 1
ATOM 1514 C CA . ILE A 1 193 ? -5.564 10.715 6.275 1.00 97.44 193 ILE A CA 1
ATOM 1515 C C . ILE A 1 193 ? -7.068 10.661 6.031 1.00 97.44 193 ILE A C 1
ATOM 1517 O O . ILE A 1 193 ? -7.539 9.984 5.113 1.00 97.44 193 ILE A O 1
ATOM 1521 N N . TYR A 1 194 ? -7.824 11.375 6.857 1.00 95.50 194 TYR A N 1
ATOM 1522 C CA . TYR A 1 194 ? -9.280 11.368 6.809 1.00 95.50 194 TYR A CA 1
ATOM 1523 C C . TYR A 1 194 ? -9.861 12.779 6.699 1.00 95.50 194 TYR A C 1
ATOM 1525 O O . TYR A 1 194 ? -9.179 13.795 6.867 1.00 95.50 194 TYR A O 1
ATOM 1533 N N . ASN A 1 195 ? -11.153 12.827 6.396 1.00 93.69 195 ASN A N 1
ATOM 1534 C CA . ASN A 1 195 ? -11.984 14.022 6.413 1.00 93.69 195 ASN A CA 1
ATOM 1535 C C . ASN A 1 195 ? -13.293 13.702 7.156 1.00 93.69 195 ASN A C 1
ATOM 1537 O O . ASN A 1 195 ? -13.527 12.555 7.536 1.00 93.69 195 ASN A O 1
ATOM 1541 N N . ASP A 1 196 ? -14.150 14.701 7.362 1.00 90.00 196 ASP A N 1
ATOM 1542 C CA . ASP A 1 196 ? -15.382 14.534 8.145 1.00 90.00 196 ASP A CA 1
ATOM 1543 C C . ASP A 1 196 ? -16.317 13.445 7.584 1.00 90.00 196 ASP A C 1
ATOM 1545 O O . ASP A 1 196 ? -16.981 12.744 8.352 1.00 90.00 196 ASP A O 1
ATOM 1549 N N . ASN A 1 197 ? -16.325 13.242 6.261 1.00 92.62 197 ASN A N 1
ATOM 1550 C CA . ASN A 1 197 ? -17.165 12.233 5.616 1.00 92.62 197 ASN A CA 1
ATOM 1551 C C . ASN A 1 197 ? -16.642 10.812 5.866 1.00 92.62 197 ASN A C 1
ATOM 1553 O O . ASN A 1 197 ? -17.439 9.900 6.080 1.00 92.62 197 ASN A O 1
ATOM 1557 N N . SER A 1 198 ? -15.321 10.619 5.913 1.00 93.62 198 SER A N 1
ATOM 1558 C CA . SER A 1 198 ? -14.715 9.289 6.049 1.00 93.62 198 SER A CA 1
ATOM 1559 C C . SER A 1 198 ? -14.628 8.774 7.489 1.00 93.62 198 SER A C 1
ATOM 1561 O O . SER A 1 198 ? -14.107 7.686 7.734 1.00 93.62 198 SER A O 1
ATOM 1563 N N . THR A 1 199 ? -15.201 9.491 8.458 1.00 93.69 199 THR A N 1
ATOM 1564 C CA . THR A 1 199 ? -15.190 9.121 9.886 1.00 93.69 199 THR A CA 1
ATOM 1565 C C . THR A 1 199 ? -15.975 7.841 10.221 1.00 93.69 199 THR A C 1
ATOM 1567 O O . THR A 1 199 ? -15.737 7.227 11.263 1.00 93.69 199 THR A O 1
ATOM 1570 N N . GLU A 1 200 ? -16.863 7.381 9.334 1.00 96.44 200 GLU A N 1
ATOM 1571 C CA . GLU A 1 200 ? -17.574 6.096 9.465 1.00 96.44 200 GLU A CA 1
ATOM 1572 C C . GLU A 1 200 ? -16.747 4.879 9.001 1.00 96.44 200 GLU A C 1
ATOM 1574 O O . GLU A 1 200 ? -17.234 3.749 9.068 1.00 96.44 200 GLU A O 1
ATOM 1579 N N . THR A 1 201 ? -15.497 5.091 8.575 1.00 97.69 201 THR A N 1
ATOM 1580 C CA . THR A 1 201 ? -14.543 4.026 8.225 1.00 97.69 201 THR A CA 1
ATOM 1581 C C . THR A 1 201 ? -14.326 3.068 9.391 1.00 97.69 201 THR A C 1
ATOM 1583 O O . THR A 1 201 ? -14.187 3.489 10.542 1.00 97.69 201 THR A O 1
ATOM 1586 N N . TRP A 1 202 ? -14.247 1.773 9.095 1.00 98.06 202 TRP A N 1
ATOM 1587 C CA . TRP A 1 202 ? -13.909 0.750 10.084 1.00 98.06 202 TRP A CA 1
ATOM 1588 C C . TRP A 1 202 ? -12.423 0.412 10.055 1.00 98.06 202 TRP A C 1
ATOM 1590 O O . TRP A 1 202 ? -11.856 0.200 8.987 1.00 98.06 202 TRP A O 1
ATOM 1600 N N . VAL A 1 203 ? -11.816 0.281 11.233 1.00 98.31 203 VAL A N 1
ATOM 1601 C CA . VAL A 1 203 ? -10.466 -0.268 11.396 1.00 98.31 203 VAL A CA 1
ATOM 1602 C C . VAL A 1 203 ? -10.582 -1.637 12.057 1.00 98.31 203 VAL A C 1
ATOM 1604 O O . VAL A 1 203 ? -11.103 -1.739 13.170 1.00 98.31 203 VAL A O 1
ATOM 1607 N N . TYR A 1 204 ? -10.133 -2.689 11.370 1.00 98.38 204 TYR A N 1
ATOM 1608 C CA . TYR A 1 204 ? -10.164 -4.066 11.874 1.00 98.38 204 TYR A CA 1
ATOM 1609 C C . TYR A 1 204 ? -8.795 -4.485 12.404 1.00 98.38 204 TYR A C 1
ATOM 1611 O O . TYR A 1 204 ? -7.794 -4.376 11.694 1.00 98.38 204 TYR A O 1
ATOM 1619 N N . PHE A 1 205 ? -8.775 -5.030 13.621 1.00 97.19 205 PHE A N 1
ATOM 1620 C CA . PHE A 1 205 ? -7.583 -5.608 14.251 1.00 97.19 205 PHE A CA 1
ATOM 1621 C C . PHE A 1 205 ? -7.635 -7.138 14.251 1.00 97.19 205 PHE A C 1
ATOM 1623 O O . PHE A 1 205 ? -6.621 -7.802 14.055 1.00 97.19 205 PHE A O 1
ATOM 1630 N N . SER A 1 206 ? -8.833 -7.702 14.430 1.00 94.44 206 SER A N 1
ATOM 1631 C CA . SER A 1 206 ? -9.110 -9.140 14.397 1.00 94.44 206 SER A CA 1
ATOM 1632 C C . SER A 1 206 ? -10.517 -9.393 13.824 1.00 94.44 206 SER A C 1
ATOM 1634 O O . SER A 1 206 ? -11.257 -8.439 13.574 1.00 94.44 206 SER A O 1
ATOM 1636 N N . PRO A 1 207 ? -10.939 -10.650 13.583 1.00 92.12 207 PRO A N 1
ATOM 1637 C CA . PRO A 1 207 ? -12.301 -10.940 13.126 1.00 92.12 207 PRO A CA 1
ATOM 1638 C C . PRO A 1 207 ? -13.416 -10.438 14.059 1.00 92.12 207 PRO A C 1
ATOM 1640 O O . PRO A 1 207 ? -14.523 -10.194 13.587 1.00 92.12 207 PRO A O 1
ATOM 1643 N N . SER A 1 208 ? -13.142 -10.302 15.360 1.00 92.38 208 SER A N 1
ATOM 1644 C CA . SER A 1 208 ? -14.110 -9.856 16.372 1.00 92.38 208 SER A CA 1
ATOM 1645 C C . SER A 1 208 ? -13.827 -8.462 16.927 1.00 92.38 208 SER A C 1
ATOM 1647 O O . SER A 1 208 ? -14.684 -7.904 17.607 1.00 92.38 208 SER A O 1
ATOM 1649 N N . GLU A 1 209 ? -12.645 -7.903 16.664 1.00 96.06 209 GLU A N 1
ATOM 1650 C CA . GLU A 1 209 ? -12.222 -6.612 17.204 1.00 96.06 209 GLU A CA 1
ATOM 1651 C C . GLU A 1 209 ? -12.014 -5.599 16.086 1.00 96.06 209 GLU A C 1
ATOM 1653 O O . GLU A 1 209 ? -11.111 -5.707 15.250 1.00 96.06 209 GLU A O 1
ATOM 1658 N N . MET A 1 210 ? -12.887 -4.599 16.102 1.00 96.94 210 MET A N 1
ATOM 1659 C CA . MET A 1 210 ? -12.931 -3.495 15.162 1.00 96.94 210 MET A CA 1
ATOM 1660 C C . MET A 1 210 ? -13.446 -2.250 15.874 1.00 96.94 210 MET A C 1
ATOM 1662 O O . MET A 1 210 ? -14.217 -2.339 16.833 1.00 96.94 210 MET A O 1
ATOM 1666 N N . ILE A 1 211 ? -13.051 -1.088 15.378 1.00 97.44 211 ILE A N 1
ATOM 1667 C CA . ILE A 1 211 ? -13.479 0.202 15.911 1.00 97.44 211 ILE A CA 1
ATOM 1668 C C . ILE A 1 211 ? -13.749 1.159 14.752 1.00 97.44 211 ILE A C 1
ATOM 1670 O O . ILE A 1 211 ? -13.087 1.089 13.711 1.00 97.44 211 ILE A O 1
ATOM 1674 N N . LYS A 1 212 ? -14.740 2.043 14.902 1.00 97.00 212 LYS A N 1
ATOM 1675 C CA . LYS A 1 212 ? -14.954 3.101 13.914 1.00 97.00 212 LYS A CA 1
ATOM 1676 C C . LYS A 1 212 ? -13.900 4.182 14.068 1.00 97.00 212 LYS A C 1
ATOM 1678 O O . LYS A 1 212 ? -13.515 4.536 15.182 1.00 97.00 212 LYS A O 1
ATOM 1683 N N . LEU A 1 213 ? -13.508 4.771 12.946 1.00 96.50 213 LEU A N 1
ATOM 1684 C CA . LEU A 1 213 ? -12.546 5.860 12.909 1.00 96.50 213 LEU A CA 1
ATOM 1685 C C . LEU A 1 213 ? -12.989 7.031 13.799 1.00 96.50 213 LEU A C 1
ATOM 1687 O O . LEU A 1 213 ? -12.187 7.518 14.588 1.00 96.50 213 LEU A O 1
ATOM 1691 N N . LYS A 1 214 ? -14.272 7.416 13.773 1.00 95.31 214 LYS A N 1
ATOM 1692 C CA . LYS A 1 214 ? -14.820 8.457 14.664 1.00 95.31 214 LYS A CA 1
ATOM 1693 C C . LYS A 1 214 ? -14.625 8.176 16.157 1.00 95.31 214 LYS A C 1
ATOM 1695 O O . LYS A 1 214 ? -14.392 9.106 16.925 1.00 95.31 214 LYS A O 1
ATOM 1700 N N . ASP A 1 215 ? -14.693 6.911 16.567 1.00 94.81 215 ASP A N 1
ATOM 1701 C CA . ASP A 1 215 ? -14.550 6.534 17.972 1.00 94.81 215 ASP A CA 1
ATOM 1702 C C . ASP A 1 215 ? -13.070 6.610 18.376 1.00 94.81 215 ASP A C 1
ATOM 1704 O O . ASP A 1 215 ? -12.743 7.135 19.438 1.00 94.81 215 ASP A O 1
ATOM 1708 N N . ILE A 1 216 ? -12.154 6.197 17.488 1.00 94.62 216 ILE A N 1
ATOM 1709 C CA . ILE A 1 216 ? -10.706 6.396 17.676 1.00 94.62 216 ILE A CA 1
ATOM 1710 C C . ILE A 1 216 ? -10.368 7.888 17.781 1.00 94.62 216 ILE A C 1
ATOM 1712 O O . ILE A 1 216 ? -9.583 8.300 18.639 1.00 94.62 216 ILE A O 1
ATOM 1716 N N . ILE A 1 217 ? -10.961 8.706 16.911 1.00 92.31 217 ILE A N 1
ATOM 1717 C CA . ILE A 1 217 ? -10.795 10.161 16.918 1.00 92.31 217 ILE A CA 1
ATOM 1718 C C . ILE A 1 217 ? -11.216 10.721 18.284 1.00 92.31 217 ILE A C 1
ATOM 1720 O O . ILE A 1 217 ? -10.422 11.411 18.919 1.00 92.31 217 ILE A O 1
ATOM 1724 N N . GLY A 1 218 ? -12.394 10.346 18.793 1.00 90.88 218 GLY A N 1
ATOM 1725 C CA . GLY A 1 218 ? -12.859 10.771 20.120 1.00 90.88 218 GLY A CA 1
ATOM 1726 C C . GLY A 1 218 ? -11.950 10.324 21.276 1.00 90.88 218 GLY A C 1
ATOM 1727 O O . GLY A 1 218 ? -11.781 11.056 22.251 1.00 90.88 218 GLY A O 1
ATOM 1728 N N . LEU A 1 219 ? -11.306 9.156 21.163 1.00 90.19 219 LEU A N 1
ATOM 1729 C CA . LEU A 1 219 ? -10.340 8.665 22.158 1.00 90.19 219 LEU A CA 1
ATOM 1730 C C . LEU A 1 219 ? -9.006 9.427 22.126 1.00 90.19 219 LEU A C 1
ATOM 1732 O O . LEU A 1 219 ? -8.367 9.590 23.164 1.00 90.19 219 LEU A O 1
ATOM 1736 N N . THR A 1 220 ? -8.586 9.897 20.950 1.00 87.69 220 THR A N 1
ATOM 1737 C CA . THR A 1 220 ? -7.285 10.558 20.732 1.00 87.69 220 THR A CA 1
ATOM 1738 C C . THR A 1 220 ? -7.333 12.084 20.890 1.00 87.69 220 THR A C 1
ATOM 1740 O O . THR A 1 220 ? -6.286 12.714 21.001 1.00 87.69 220 THR A O 1
ATOM 1743 N N . GLU A 1 221 ? -8.520 12.696 20.978 1.00 71.56 221 GLU A N 1
ATOM 1744 C CA . GLU A 1 221 ? -8.698 14.146 21.200 1.00 71.56 221 GLU A CA 1
ATOM 1745 C C . GLU A 1 221 ? -8.302 14.637 22.597 1.00 71.56 221 GLU A C 1
ATOM 1747 O O . GLU A 1 221 ? -7.979 15.810 22.772 1.00 71.56 221 GLU A O 1
ATOM 1752 N N . SER A 1 222 ? -8.337 13.764 23.604 1.00 58.78 222 SER A N 1
ATOM 1753 C CA . SER A 1 222 ? -8.201 14.175 25.008 1.00 58.78 222 SER A CA 1
ATOM 1754 C C . SER A 1 222 ? -6.774 14.098 25.553 1.00 58.78 222 SER A C 1
ATOM 1756 O O . SER A 1 222 ? -6.490 14.696 26.589 1.00 58.78 222 SER A O 1
ATOM 1758 N N . ASN A 1 223 ? -5.857 13.413 24.866 1.00 53.72 223 ASN A N 1
ATOM 1759 C CA . ASN A 1 223 ? -4.499 13.189 25.346 1.00 53.72 223 ASN A CA 1
ATOM 1760 C C . ASN A 1 223 ? -3.516 13.304 24.178 1.00 53.72 223 ASN A C 1
ATOM 1762 O O . ASN A 1 223 ? -3.579 12.507 23.252 1.00 53.72 223 ASN A O 1
ATOM 1766 N N . HIS A 1 224 ? -2.539 14.215 24.255 1.00 63.56 224 HIS A N 1
ATOM 1767 C CA . HIS A 1 224 ? -1.357 14.252 23.369 1.00 63.56 224 HIS A CA 1
ATOM 1768 C C . HIS A 1 224 ? -0.432 13.023 23.542 1.00 63.56 224 HIS A C 1
ATOM 1770 O O . HIS A 1 224 ? 0.781 13.108 23.374 1.00 63.56 224 HIS A O 1
ATOM 1776 N N . HIS A 1 225 ? -0.994 11.890 23.955 1.00 72.56 225 HIS A N 1
ATOM 1777 C CA . HIS A 1 225 ? -0.318 10.641 24.230 1.00 72.56 225 HIS A CA 1
ATOM 1778 C C . HIS A 1 225 ? -0.981 9.543 23.408 1.00 72.56 225 HIS A C 1
ATOM 1780 O O . HIS A 1 225 ? -2.200 9.512 23.249 1.00 72.56 225 HIS A O 1
ATOM 1786 N N . SER A 1 226 ? -0.154 8.624 22.928 1.00 87.56 226 SER A N 1
ATOM 1787 C CA . SER A 1 226 ? -0.593 7.436 22.210 1.00 87.56 226 SER A CA 1
ATOM 1788 C C . SER A 1 226 ? -1.589 6.607 23.039 1.00 87.56 226 SER A C 1
ATOM 1790 O O . SER A 1 226 ? -1.348 6.324 24.217 1.00 87.56 226 SER A O 1
ATOM 1792 N N . VAL A 1 227 ? -2.709 6.212 22.427 1.00 93.75 227 VAL A N 1
ATOM 1793 C CA . VAL A 1 227 ? -3.767 5.387 23.035 1.00 93.75 227 VAL A CA 1
ATOM 1794 C C . VAL A 1 227 ? -3.648 3.953 22.524 1.00 93.75 227 VAL A C 1
ATOM 1796 O O . VAL A 1 227 ? -3.419 3.732 21.339 1.00 93.75 227 VAL A O 1
ATOM 1799 N N . ILE A 1 228 ? -3.819 2.956 23.395 1.00 95.38 228 ILE A N 1
ATOM 1800 C CA . ILE A 1 228 ? -3.864 1.545 22.984 1.00 95.38 228 ILE A CA 1
ATOM 1801 C C . ILE A 1 228 ? -5.269 1.237 22.460 1.00 95.38 228 ILE A C 1
ATOM 1803 O O . ILE A 1 228 ? -6.236 1.349 23.209 1.00 95.38 228 ILE A O 1
ATOM 1807 N N . LEU A 1 229 ? -5.375 0.845 21.190 1.00 96.00 229 LEU A N 1
ATOM 1808 C CA . LEU A 1 229 ? -6.640 0.442 20.563 1.00 96.00 229 LEU A CA 1
ATOM 1809 C C . LEU A 1 229 ? -6.862 -1.067 20.613 1.00 96.00 229 LEU A C 1
ATOM 1811 O O . LEU A 1 229 ? -7.998 -1.524 20.665 1.00 96.00 229 LEU A O 1
ATOM 1815 N N . TYR A 1 230 ? -5.772 -1.828 20.569 1.00 96.81 230 TYR A N 1
ATOM 1816 C CA . TYR A 1 230 ? -5.799 -3.280 20.506 1.00 96.81 230 TYR A CA 1
ATOM 1817 C C . TYR A 1 230 ? -4.569 -3.854 21.197 1.00 96.81 230 TYR A C 1
ATOM 1819 O O . TYR A 1 230 ? -3.467 -3.317 21.048 1.00 96.81 230 TYR A O 1
ATOM 1827 N N . GLN A 1 231 ? -4.740 -4.954 21.925 1.00 95.06 231 GLN A N 1
ATOM 1828 C CA . GLN A 1 231 ? -3.636 -5.726 22.479 1.00 95.06 231 GLN A CA 1
ATOM 1829 C C . GLN A 1 231 ? -4.081 -7.171 22.701 1.00 95.06 231 GLN A C 1
ATOM 1831 O O . GLN A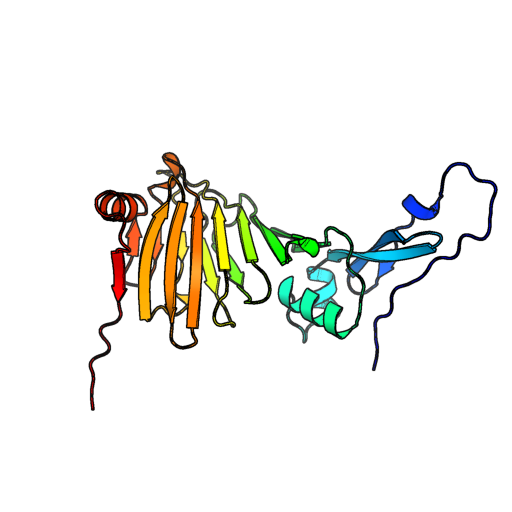 1 231 ? -5.004 -7.425 23.475 1.00 95.06 231 GLN A O 1
ATOM 1836 N N . THR A 1 232 ? -3.393 -8.123 22.072 1.00 89.38 232 THR A N 1
ATOM 1837 C CA . THR A 1 232 ? -3.608 -9.542 22.353 1.00 89.38 232 THR A CA 1
ATOM 1838 C C . THR A 1 232 ? -3.220 -9.823 23.798 1.00 89.38 232 THR A C 1
ATOM 1840 O O . THR A 1 232 ? -2.093 -9.544 24.220 1.00 89.38 232 THR A O 1
ATOM 1843 N N . THR A 1 233 ? -4.138 -10.403 24.563 1.00 70.38 233 THR A N 1
ATOM 1844 C CA . THR A 1 233 ? -3.822 -10.992 25.863 1.00 70.38 233 THR A CA 1
ATOM 1845 C C . THR A 1 233 ? -3.113 -12.311 25.590 1.00 70.38 233 THR A C 1
ATOM 1847 O O . THR A 1 233 ? -3.733 -13.365 25.511 1.00 70.38 233 THR A O 1
ATOM 1850 N N . THR A 1 234 ? -1.802 -12.269 25.364 1.00 55.62 234 THR A N 1
ATOM 1851 C CA . THR A 1 234 ? -1.015 -13.499 25.388 1.00 55.62 234 THR A CA 1
ATOM 1852 C C . THR A 1 234 ? -0.996 -13.959 26.842 1.00 55.62 234 THR A C 1
ATOM 1854 O O . THR A 1 234 ? -0.289 -13.379 27.667 1.00 55.62 234 THR A O 1
ATOM 1857 N N . GLU A 1 235 ? -1.830 -14.943 27.188 1.00 43.62 235 GLU A N 1
ATOM 1858 C CA . GLU A 1 235 ? -1.682 -15.669 28.445 1.00 43.62 235 GLU A CA 1
ATOM 1859 C C . GLU A 1 235 ? -0.252 -16.214 28.487 1.00 43.62 235 GLU A C 1
ATOM 1861 O O . GLU A 1 235 ? 0.169 -16.999 27.636 1.00 43.62 235 GLU A O 1
ATOM 1866 N N . ILE A 1 236 ? 0.520 -15.732 29.461 1.00 40.97 236 ILE A N 1
ATOM 1867 C CA . ILE A 1 236 ? 1.809 -16.300 29.828 1.00 40.97 236 ILE A CA 1
ATOM 1868 C C . ILE A 1 236 ? 1.500 -17.687 30.396 1.00 40.97 236 ILE A C 1
ATOM 1870 O O . ILE A 1 236 ? 1.261 -17.827 31.593 1.00 40.97 236 ILE A O 1
ATOM 1874 N N . PHE A 1 237 ? 1.485 -18.712 29.550 1.00 36.03 237 PHE A N 1
ATOM 1875 C CA . PHE A 1 237 ? 1.723 -20.068 30.019 1.00 36.03 237 PHE A CA 1
ATOM 1876 C C . PHE A 1 237 ? 3.211 -20.352 29.871 1.00 36.03 237 PHE A C 1
ATOM 1878 O O . PHE A 1 237 ? 3.731 -20.607 28.787 1.00 36.03 237 PHE A O 1
ATOM 1885 N N . SER A 1 238 ? 3.861 -20.168 31.019 1.00 36.38 238 SER A N 1
ATOM 1886 C CA . SER A 1 238 ? 5.163 -20.694 31.426 1.00 36.38 238 SER A CA 1
ATOM 1887 C C . SER A 1 238 ? 5.373 -22.158 31.066 1.00 36.38 238 SER A C 1
ATOM 1889 O O . SER A 1 238 ? 4.405 -22.925 31.282 1.00 36.38 238 SER A O 1
#

Organism: Klebsiella pneumoniae subsp. ozaenae (NCBI:txid574)

Radius of gyration: 21.54 Å; chains: 1; bounding box: 49×42×69 Å

pLDDT: mean 86.89, std 14.07, range [35.41, 98.38]